Protein 1L8R (pdb70)

GO terms:
  GO:2000279 negative regulation of DNA biosynthetic process (P, IDA)
  GO:0045892 negative regulation of DNA-templated transcription (P, IMP)
  GO:0005515 protein binding (F, IPI)
  GO:0000977 RNA polymerase II transcription regulatory region sequence-specific DNA binding (F, IDA)
  GO:0000978 RNA polymerase II cis-regulatory region sequence-specific DNA binding (F, IDA)
  GO:0001227 DNA-binding transcription repressor activity, RNA polymerase II-specific (F, IDA)
  GO:0030336 negative regulation of cell migration (P, IDA)
  GO:0000122 negative regulation of transcription by RNA polymerase II (P, IDA)
  GO:0000122 negative regulation of transcription by RNA polymerase II (P, IMP)
  GO:0005654 nucleoplasm (C, IDA)
  GO:0016607 nuclear speck (C, IDA)

Structure (mmCIF, N/CA/C/O backbone):
data_1L8R
#
_entry.id   1L8R
#
_cell.length_a   28.797
_cell.length_b   47.731
_cell.length_c   50.436
_cell.angle_alpha   60.75
_cell.angle_beta   86.86
_cell.angle_gamma   84.55
#
_symmetry.space_group_name_H-M   'P 1'
#
loop_
_entity.id
_entity.type
_entity.pdbx_description
1 polymer Dachshund
2 water water
#
loop_
_atom_site.group_PDB
_atom_site.id
_atom_site.type_symbol
_atom_site.label_atom_id
_atom_site.label_alt_id
_atom_site.label_comp_id
_atom_site.label_asym_id
_atom_site.label_entity_id
_atom_site.label_seq_id
_atom_site.pdbx_PDB_ins_code
_atom_site.Cartn_x
_atom_site.Cartn_y
_atom_site.Cartn_z
_atom_site.occupancy
_atom_site.B_iso_or_equiv
_atom_site.auth_seq_id
_atom_site.auth_comp_id
_atom_site.auth_asym_id
_atom_site.auth_atom_id
_atom_site.pdbx_PDB_model_num
ATOM 1 N N . GLY A 1 1 ? -12.120 -3.574 17.943 1.00 31.24 182 GLY A N 1
ATOM 2 C CA . GLY A 1 1 ? -11.760 -2.818 19.174 1.00 30.33 182 GLY A CA 1
ATOM 3 C C . GLY A 1 1 ? -12.321 -1.410 19.145 1.00 29.51 182 GLY A C 1
ATOM 4 O O . GLY A 1 1 ? -13.159 -1.090 18.301 1.00 30.77 182 GLY A O 1
ATOM 5 N N . SER A 1 2 ? -11.862 -0.565 20.062 1.00 27.54 183 SER A N 1
ATOM 6 C CA . SER A 1 2 ? -12.336 0.811 20.130 1.00 25.23 183 SER A CA 1
ATOM 7 C C . SER A 1 2 ? -11.932 1.608 18.893 1.00 22.58 183 SER A C 1
ATOM 8 O O . SER A 1 2 ? -10.890 1.357 18.280 1.00 21.96 183 SER A O 1
ATOM 11 N N . GLN A 1 3 ? -12.771 2.573 18.538 1.00 20.24 184 GLN A N 1
ATOM 12 C CA . GLN A 1 3 ? -12.555 3.399 17.359 1.00 18.06 184 GLN A CA 1
ATOM 13 C C . GLN A 1 3 ? -11.268 4.227 17.382 1.00 16.90 184 GLN A C 1
ATOM 14 O O . GLN A 1 3 ? -10.746 4.573 16.325 1.00 15.72 184 GLN A O 1
ATOM 20 N N . ASN A 1 4 ? -10.749 4.530 18.570 1.00 15.72 185 ASN A N 1
ATOM 21 C CA . ASN A 1 4 ? -9.522 5.322 18.668 1.00 14.60 185 ASN A CA 1
ATOM 22 C C . ASN A 1 4 ? -8.298 4.543 18.199 1.00 13.41 185 ASN A C 1
ATOM 23 O O . ASN A 1 4 ? -7.227 5.121 18.009 1.00 13.30 185 ASN A O 1
ATOM 28 N N . ASN A 1 5 ? -8.445 3.234 18.018 1.00 14.16 186 ASN A N 1
ATOM 29 C CA . ASN A 1 5 ? -7.323 2.430 17.556 1.00 14.55 186 ASN A CA 1
ATOM 30 C C . ASN A 1 5 ? -7.391 2.098 16.074 1.00 13.83 186 ASN A C 1
ATOM 31 O O . ASN A 1 5 ? -6.577 1.327 15.564 1.00 14.94 186 ASN A O 1
ATOM 36 N N . GLU A 1 6 ? -8.370 2.677 15.388 1.00 13.97 187 GLU A N 1
ATOM 37 C CA . GLU A 1 6 ? -8.527 2.461 13.957 1.00 14.22 187 GLU A CA 1
ATOM 38 C C . GLU A 1 6 ? -7.746 3.541 13.219 1.00 13.53 187 GLU A C 1
ATOM 39 O O . GLU A 1 6 ? -8.005 4.729 13.379 1.00 13.65 187 GLU A O 1
ATO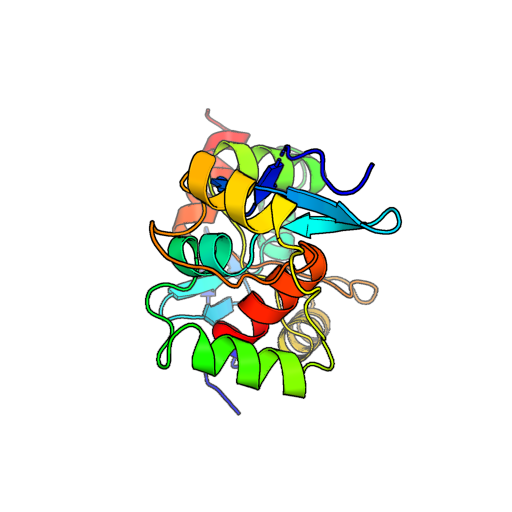M 45 N N . CYS A 1 7 ? -6.779 3.117 12.419 1.00 12.41 188 CYS A N 1
ATOM 46 C CA . CYS A 1 7 ? -5.948 4.052 11.675 1.00 13.75 188 CYS A CA 1
ATOM 47 C C . CYS A 1 7 ? -6.527 4.350 10.299 1.00 14.19 188 CYS A C 1
ATOM 48 O O . CYS A 1 7 ? -7.324 3.579 9.757 1.00 13.39 188 CYS A O 1
ATOM 51 N N . LYS A 1 8 ? -6.131 5.490 9.749 1.00 14.87 189 LYS A N 1
ATOM 52 C CA . LYS A 1 8 ? -6.545 5.874 8.408 1.00 17.25 189 LYS A CA 1
ATOM 53 C C . LYS A 1 8 ? -5.569 6.919 7.899 1.00 17.41 189 LYS A C 1
ATOM 54 O O . LYS A 1 8 ? -4.987 7.684 8.679 1.00 15.39 189 LYS A O 1
ATOM 68 N N . VAL A 1 10 ? -4.674 10.298 5.957 1.00 17.50 191 VAL A N 1
ATOM 69 C CA . VAL A 1 10 ? -5.329 11.573 5.704 1.00 19.64 191 VAL A CA 1
ATOM 70 C C . VAL A 1 10 ? -4.337 12.513 5.041 1.00 19.61 191 VAL A C 1
ATOM 71 O O . VAL A 1 10 ? -3.131 12.282 5.084 1.00 18.11 191 VAL A O 1
ATOM 75 N N . ASP A 1 11 ? -4.840 13.578 4.431 1.00 21.13 192 ASP A N 1
ATOM 76 C CA . ASP A 1 11 ? -3.958 14.511 3.753 1.00 23.19 192 ASP A CA 1
ATOM 77 C C . ASP A 1 11 ? -3.403 15.566 4.693 1.00 22.19 192 ASP A C 1
ATOM 78 O O . ASP A 1 11 ? -4.115 16.103 5.542 1.00 24.65 192 ASP A O 1
ATOM 83 N N . LEU A 1 12 ? -2.115 15.840 4.544 1.00 20.97 193 LEU A N 1
ATOM 84 C CA . LEU A 1 12 ? -1.445 16.857 5.332 1.00 21.55 193 LEU A CA 1
ATOM 85 C C . LEU A 1 12 ? -0.500 17.576 4.394 1.00 22.15 193 LEU A C 1
ATOM 86 O O . LEU A 1 12 ? 0.509 17.014 3.963 1.00 23.29 193 LEU A O 1
ATOM 91 N N . ARG A 1 13 ? -0.841 18.816 4.060 1.00 22.49 194 ARG A N 1
ATOM 92 C CA . ARG A 1 13 ? -0.011 19.615 3.172 1.00 23.99 194 ARG A CA 1
ATOM 93 C C . ARG A 1 13 ? 0.333 18.852 1.888 1.00 23.67 194 ARG A C 1
ATOM 94 O O . ARG A 1 13 ? 1.474 18.863 1.435 1.00 24.20 194 ARG A O 1
ATOM 102 N N . GLY A 1 14 ? -0.657 18.171 1.320 1.00 25.17 195 GLY A N 1
ATOM 103 C CA . GLY A 1 14 ? -0.438 17.440 0.082 1.00 24.86 195 GLY A CA 1
ATOM 104 C C . GLY A 1 14 ? 0.141 16.045 0.210 1.00 25.26 195 GLY A C 1
ATOM 105 O O . GLY A 1 14 ? 0.315 15.345 -0.787 1.00 26.64 195 GLY A O 1
ATOM 106 N N . ALA A 1 15 ? 0.445 15.628 1.433 1.00 24.77 196 ALA A N 1
ATOM 107 C CA . ALA A 1 15 ? 1.000 14.303 1.647 1.00 24.44 196 ALA A CA 1
ATOM 108 C C . ALA A 1 15 ? 0.021 13.445 2.433 1.00 24.32 196 ALA A C 1
ATOM 109 O O . ALA A 1 15 ? -0.947 13.950 3.006 1.00 25.54 196 ALA A O 1
ATOM 111 N N . LYS A 1 16 ? 0.272 12.142 2.435 1.00 23.02 197 LYS A N 1
ATOM 112 C CA . LYS A 1 16 ? -0.564 11.200 3.163 1.00 22.22 197 LYS A CA 1
ATOM 113 C C . LYS A 1 16 ? 0.140 10.857 4.471 1.00 19.73 197 LYS A C 1
ATOM 114 O O . LYS A 1 16 ? 1.331 10.544 4.478 1.00 20.20 197 LYS A O 1
ATOM 120 N N . VAL A 1 17 ? -0.595 10.933 5.575 1.00 16.69 198 VAL A N 1
ATOM 121 C CA . VAL A 1 17 ? -0.041 10.610 6.884 1.00 15.63 198 VAL A CA 1
ATOM 122 C C . VAL A 1 17 ? -1.037 9.771 7.676 1.00 15.39 198 VAL A C 1
ATOM 123 O O . VAL A 1 17 ? -2.249 9.824 7.439 1.00 13.76 198 VAL A O 1
ATOM 127 N N . ALA A 1 18 ? -0.513 8.993 8.615 1.00 12.95 199 ALA A N 1
ATOM 128 C CA . ALA A 1 18 ? -1.339 8.138 9.452 1.00 14.17 199 ALA A CA 1
ATOM 129 C C . ALA A 1 18 ? -2.041 8.965 10.519 1.00 14.10 199 ALA A C 1
ATOM 130 O O . ALA A 1 18 ? -1.495 9.942 11.038 1.00 13.66 199 ALA A O 1
ATOM 132 N N . SER A 1 19 ? -3.254 8.557 10.851 1.00 11.00 200 SER A N 1
ATOM 133 C CA . SER A 1 19 ? -4.056 9.280 11.820 1.00 12.41 200 SER A CA 1
ATOM 134 C C . SER A 1 19 ? -4.908 8.344 12.664 1.00 10.96 200 SER A C 1
ATOM 135 O O . SER A 1 19 ? -5.224 7.232 12.242 1.00 9.74 200 SER A O 1
ATOM 138 N N . PHE A 1 20 ? -5.261 8.814 13.857 1.00 12.13 201 PHE A N 1
ATOM 139 C CA . PHE A 1 20 ? -6.158 8.101 14.769 1.00 11.43 201 PHE A CA 1
ATOM 140 C C . PHE A 1 20 ? -7.056 9.188 15.333 1.00 11.53 201 PHE A C 1
ATOM 141 O O . PHE A 1 20 ? -6.606 10.311 15.565 1.00 12.44 201 PHE A O 1
ATOM 149 N N . THR A 1 21 ? -8.330 8.874 15.540 1.00 10.59 202 THR A N 1
ATOM 150 C CA . THR A 1 21 ? -9.226 9.859 16.120 1.00 11.87 202 THR A CA 1
ATOM 151 C C . THR A 1 21 ? -9.386 9.516 17.597 1.00 12.35 202 THR A C 1
ATOM 152 O O . THR A 1 21 ? -9.954 8.483 17.952 1.00 15.54 202 THR A O 1
ATOM 156 N N . VAL A 1 22 ? -8.865 10.402 18.440 1.00 13.81 203 VAL A N 1
ATOM 157 C CA . VAL A 1 22 ? -8.857 10.241 19.895 1.00 14.00 203 VAL A CA 1
ATOM 158 C C . VAL A 1 22 ? -9.643 11.349 20.594 1.00 15.40 203 VAL A C 1
ATOM 159 O O . VAL A 1 22 ? -9.448 12.526 20.307 1.00 13.68 203 VAL A O 1
ATOM 163 N N . GLU A 1 23 ? -10.524 10.972 21.517 1.00 16.72 204 GLU A N 1
ATOM 164 C CA . GLU A 1 23 ? -11.328 11.956 22.235 1.00 18.39 204 GLU A CA 1
ATOM 165 C C . GLU A 1 23 ? -12.033 12.911 21.281 1.00 18.92 204 GLU A C 1
ATOM 166 O O . GLU A 1 23 ? -12.070 14.119 21.526 1.00 18.37 204 GLU A O 1
ATOM 172 N N . GLY A 1 24 ? -12.572 12.370 20.193 1.00 19.02 205 GLY A N 1
ATOM 173 C CA . GLY A 1 24 ? -13.291 13.183 19.225 1.00 19.88 205 GLY A CA 1
ATOM 174 C C . GLY A 1 24 ? -12.476 14.106 18.340 1.00 21.27 205 GLY A C 1
ATOM 175 O O . GLY A 1 24 ? -13.035 14.964 17.657 1.00 22.84 205 GLY A O 1
ATOM 176 N N . CYS A 1 25 ? -11.159 13.939 18.327 1.00 17.73 206 CYS A N 1
ATOM 177 C CA . CYS A 1 25 ? -10.326 14.800 17.499 1.00 17.25 206 CYS A CA 1
ATOM 178 C C . CYS A 1 25 ? -9.417 13.972 16.602 1.00 15.07 206 CYS A C 1
ATOM 179 O O . CYS A 1 25 ? -8.808 13.006 17.046 1.00 14.93 206 CYS A O 1
ATOM 182 N N . GLU A 1 26 ? -9.336 14.353 15.333 1.00 13.72 207 GLU A N 1
ATOM 183 C CA . GLU A 1 26 ? -8.495 13.646 14.387 1.00 13.84 207 GLU A CA 1
ATOM 184 C C . GLU A 1 26 ? -7.049 14.065 14.630 1.00 12.73 207 GLU A C 1
ATOM 185 O O . GLU A 1 26 ? -6.705 15.242 14.517 1.00 14.48 207 GLU A O 1
ATOM 191 N N . LEU A 1 27 ? -6.206 13.098 14.958 1.00 13.05 208 LEU A N 1
ATOM 192 C CA . LEU A 1 27 ? -4.807 13.388 15.225 1.00 11.87 208 LEU A CA 1
ATOM 193 C C . LEU A 1 27 ? -3.922 12.665 14.231 1.00 14.33 208 LEU A C 1
ATOM 194 O O . LEU A 1 27 ? -4.269 11.588 13.751 1.00 15.44 208 LEU A O 1
ATOM 199 N N . ILE A 1 28 ? -2.781 13.261 13.907 1.00 12.90 209 ILE A N 1
ATOM 200 C CA . ILE A 1 28 ? -1.874 12.610 12.986 1.00 13.41 209 ILE A CA 1
ATOM 201 C C . ILE A 1 28 ? -0.554 12.274 13.668 1.00 13.49 209 ILE A C 1
ATOM 202 O O . ILE A 1 28 ? -0.221 12.807 14.742 1.00 10.90 209 ILE A O 1
ATOM 207 N N . CYS A 1 29 ? 0.179 11.363 13.045 1.00 11.98 210 CYS A N 1
ATOM 208 C CA . CYS A 1 29 ? 1.461 10.902 13.558 1.00 12.89 210 CYS A CA 1
ATOM 209 C C . CYS A 1 29 ? 2.503 12.021 13.497 1.00 13.32 210 CYS A C 1
ATOM 210 O O . CYS A 1 29 ? 2.929 12.426 12.416 1.00 12.29 210 CYS A O 1
ATOM 213 N N . LEU A 1 30 ? 2.901 12.522 14.660 1.00 13.19 211 LEU A N 1
ATOM 214 C CA . LEU A 1 30 ? 3.866 13.618 14.734 1.00 13.30 211 LEU A CA 1
ATOM 215 C C . LEU A 1 30 ? 5.231 13.342 14.097 1.00 14.37 211 LEU A C 1
ATOM 216 O O . LEU A 1 30 ? 5.707 14.141 13.282 1.00 13.79 211 LEU A O 1
ATOM 221 N N . PRO A 1 31 ? 5.884 12.222 14.453 1.00 15.27 212 PRO A N 1
ATOM 222 C CA . PRO A 1 31 ? 7.194 11.934 13.854 1.00 14.36 212 PRO A CA 1
ATOM 223 C C . PRO A 1 31 ? 7.134 11.849 12.335 1.00 16.15 212 PRO A C 1
ATOM 224 O O . PRO A 1 31 ? 8.065 12.275 11.643 1.00 15.60 212 PRO A O 1
ATOM 228 N N . GLN A 1 32 ? 6.041 11.296 11.816 1.00 14.43 213 GLN A N 1
ATOM 229 C CA . GLN A 1 32 ? 5.876 11.165 10.373 1.00 14.15 213 GLN A CA 1
ATOM 230 C C . GLN A 1 32 ? 5.749 12.539 9.729 1.00 14.69 213 GLN A C 1
ATOM 231 O O . GLN A 1 32 ? 6.406 12.814 8.722 1.00 15.12 213 GLN A O 1
ATOM 237 N N . ALA A 1 33 ? 4.912 13.399 10.307 1.00 14.02 214 ALA A N 1
ATOM 238 C CA . ALA A 1 33 ? 4.724 14.751 9.779 1.00 14.60 214 ALA A CA 1
ATOM 239 C C . ALA A 1 33 ? 6.045 15.508 9.861 1.00 15.45 214 ALA A C 1
ATOM 240 O O . ALA A 1 33 ? 6.383 16.289 8.971 1.00 17.93 214 ALA A O 1
ATOM 242 N N . PHE A 1 34 ? 6.783 15.277 10.941 1.00 16.38 215 PHE A N 1
ATOM 243 C CA . PHE A 1 34 ? 8.080 15.910 11.137 1.00 18.56 215 PHE A CA 1
ATOM 244 C C . PHE A 1 34 ? 9.027 15.526 9.996 1.00 19.72 215 PHE A C 1
ATOM 245 O O . PHE A 1 34 ? 9.616 16.398 9.355 1.00 19.49 215 PHE A O 1
ATOM 253 N N . ASP A 1 35 ? 9.157 14.227 9.731 1.00 20.18 216 ASP A N 1
ATOM 254 C CA . ASP A 1 35 ? 10.053 13.754 8.674 1.00 21.42 216 ASP A CA 1
ATOM 255 C C . ASP A 1 35 ? 9.684 14.303 7.306 1.00 21.27 216 ASP A C 1
ATOM 256 O O . ASP A 1 35 ? 10.554 14.518 6.461 1.00 23.74 216 ASP A O 1
ATOM 261 N N . LEU A 1 36 ? 8.393 14.520 7.087 1.00 21.14 217 LEU A N 1
ATOM 262 C CA . LEU A 1 36 ? 7.916 15.018 5.803 1.00 21.71 217 LEU A CA 1
ATOM 263 C C . LEU A 1 36 ? 8.059 16.515 5.587 1.00 23.12 217 LEU A C 1
ATOM 264 O O . LEU A 1 36 ? 8.333 16.957 4.466 1.00 23.11 217 LEU A O 1
ATOM 269 N N . PHE A 1 37 ? 7.893 17.301 6.647 1.00 23.01 218 PHE A N 1
ATOM 270 C CA . PHE A 1 37 ? 7.935 18.750 6.492 1.00 22.75 218 PHE A CA 1
ATOM 271 C C . PHE A 1 37 ? 8.925 19.581 7.303 1.00 23.80 218 PHE A C 1
ATOM 272 O O . PHE A 1 37 ? 9.147 20.749 6.981 1.00 24.54 218 PHE A O 1
ATOM 280 N N . LEU A 1 38 ? 9.517 19.010 8.345 1.00 23.84 219 LEU A N 1
ATOM 281 C CA . LEU A 1 38 ? 10.449 19.769 9.173 1.00 25.92 219 LEU A CA 1
ATOM 282 C C . LEU A 1 38 ? 11.805 19.095 9.338 1.00 27.97 219 LEU A C 1
ATOM 283 O O . LEU A 1 38 ? 12.613 19.516 10.160 1.00 28.57 219 LEU A O 1
ATOM 288 N N . LYS A 1 39 ? 12.048 18.056 8.547 1.00 32.41 220 LYS A N 1
ATOM 289 C CA . LYS A 1 39 ? 13.301 17.307 8.601 1.00 35.52 220 LYS A CA 1
ATOM 290 C C . LYS A 1 39 ? 14.538 18.202 8.689 1.00 37.44 220 LYS A C 1
ATOM 291 O O . LYS A 1 39 ? 15.437 17.955 9.494 1.00 38.40 220 LYS A O 1
ATOM 293 N N . HIS A 1 40 ? 14.581 19.239 7.861 1.00 39.09 221 HIS A N 1
ATOM 294 C CA . HIS A 1 40 ? 15.720 20.150 7.851 1.00 41.27 221 HIS A CA 1
ATOM 295 C C . HIS A 1 40 ? 15.373 21.514 8.435 1.00 42.63 221 HIS A C 1
ATOM 296 O O . HIS A 1 40 ? 16.194 22.136 9.110 1.00 43.36 221 HIS A O 1
ATOM 298 N N . LEU A 1 41 ? 14.152 21.971 8.175 1.00 44.26 222 LEU A N 1
ATOM 299 C CA . LEU A 1 41 ? 13.694 23.268 8.661 1.00 45.45 222 LEU A CA 1
ATOM 300 C C . LEU A 1 41 ? 13.976 23.497 10.142 1.00 46.00 222 LEU A C 1
ATOM 301 O O . LEU A 1 41 ? 14.032 24.640 10.598 1.00 47.17 222 LEU A O 1
ATOM 306 N N . VAL A 1 42 ? 14.154 22.414 10.893 1.00 46.14 223 VAL A N 1
ATOM 307 C CA . VAL A 1 42 ? 14.430 22.523 12.321 1.00 46.04 223 VAL A CA 1
ATOM 308 C C . VAL A 1 42 ? 15.449 21.486 12.774 1.00 45.64 223 VAL A C 1
ATOM 309 O O . VAL A 1 42 ? 16.258 21.747 13.665 1.00 45.91 223 VAL A O 1
ATOM 313 N N . GLY A 1 43 ? 15.401 20.311 12.155 1.00 44.98 224 GLY A N 1
ATOM 314 C CA . GLY A 1 43 ? 16.324 19.247 12.508 1.00 44.07 224 GLY A CA 1
ATOM 315 C C . GLY A 1 43 ? 16.302 18.900 13.986 1.00 43.63 224 GLY A C 1
ATOM 316 O O . GLY A 1 43 ? 16.963 19.554 14.797 1.00 44.49 224 GLY A O 1
ATOM 317 N N . GLY A 1 44 ? 15.541 17.870 14.342 1.00 41.83 225 GLY A N 1
ATOM 318 C CA . GLY A 1 44 ? 15.467 17.460 15.731 1.00 39.19 225 GLY A CA 1
ATOM 319 C C . GLY A 1 44 ? 14.062 17.450 16.301 1.00 37.20 225 GLY A C 1
ATOM 320 O O . GLY A 1 44 ? 13.419 18.495 16.409 1.00 35.76 225 GLY A O 1
ATOM 321 N N . LEU A 1 45 ? 13.587 16.263 16.668 1.00 35.42 226 LEU A N 1
ATOM 322 C CA . LEU A 1 45 ? 12.257 16.115 17.244 1.00 33.39 226 LEU A CA 1
ATOM 323 C C . LEU A 1 45 ? 12.314 16.635 18.672 1.00 32.70 226 LEU A C 1
ATOM 324 O O . LEU A 1 45 ? 11.292 16.973 19.267 1.00 31.65 226 LEU A O 1
ATOM 329 N N . HIS A 1 46 ? 13.525 16.693 19.219 1.00 31.43 227 HIS A N 1
ATOM 330 C CA . HIS A 1 46 ? 13.733 17.182 20.576 1.00 30.91 227 HIS A CA 1
ATOM 331 C C . HIS A 1 46 ? 13.342 18.658 20.620 1.00 30.29 227 HIS A C 1
ATOM 332 O O . HIS A 1 46 ? 12.730 19.124 21.584 1.00 30.60 227 HIS A O 1
ATOM 339 N N . THR A 1 47 ? 13.688 19.382 19.560 1.00 28.49 228 THR A N 1
ATOM 340 C CA . THR A 1 47 ? 13.370 20.800 19.461 1.00 28.52 228 THR A CA 1
ATOM 341 C C . THR A 1 47 ? 11.864 20.954 19.297 1.00 27.86 228 THR A C 1
ATOM 342 O O . THR A 1 47 ? 11.266 21.886 19.834 1.00 27.26 228 THR A O 1
ATOM 346 N N . VAL A 1 48 ? 11.255 20.034 18.549 1.00 26.21 229 VAL A N 1
ATOM 347 C CA . VAL A 1 48 ? 9.810 20.062 18.342 1.00 24.58 229 VAL A CA 1
ATOM 348 C C . VAL A 1 48 ? 9.119 20.013 19.700 1.00 23.50 229 VAL A C 1
ATOM 349 O O . VAL A 1 48 ? 8.250 20.833 19.990 1.00 21.50 229 VAL A O 1
ATOM 353 N N . TYR A 1 49 ? 9.511 19.053 20.533 1.00 22.41 230 TYR A N 1
ATOM 354 C CA . TYR A 1 49 ? 8.918 18.922 21.861 1.00 22.53 230 TYR A CA 1
ATOM 355 C C . TYR A 1 49 ? 9.105 20.208 22.666 1.00 22.59 230 TYR A C 1
ATOM 356 O O . TYR A 1 49 ? 8.208 20.631 23.395 1.00 20.55 230 TYR A O 1
ATOM 365 N N . THR A 1 50 ? 10.273 20.831 22.535 1.00 22.77 231 THR A N 1
ATOM 366 C CA . THR A 1 50 ? 10.545 22.076 23.246 1.00 23.80 231 THR A CA 1
ATOM 367 C C . THR A 1 50 ? 9.576 23.168 22.784 1.00 22.31 231 THR A C 1
ATOM 368 O O . THR A 1 50 ? 8.973 23.871 23.599 1.00 22.60 231 THR A O 1
ATOM 372 N N . LYS A 1 51 ? 9.425 23.305 21.473 1.00 21.33 232 LYS A N 1
ATOM 373 C CA . LYS A 1 51 ? 8.528 24.314 20.925 1.00 21.81 232 LYS A CA 1
ATOM 374 C C . LYS A 1 51 ? 7.076 24.021 21.289 1.00 21.42 232 LYS A C 1
ATOM 375 O O . LYS A 1 51 ? 6.323 24.924 21.654 1.00 20.09 232 LYS A O 1
ATOM 381 N N . LEU A 1 52 ? 6.687 22.754 21.188 1.00 21.19 233 LEU A N 1
ATOM 382 C CA . LEU A 1 52 ? 5.325 22.345 21.516 1.00 21.55 233 LEU A CA 1
ATOM 383 C C . LEU A 1 52 ? 4.987 22.748 22.954 1.00 22.25 233 LEU A C 1
ATOM 384 O O . LEU A 1 52 ? 3.888 23.222 23.231 1.00 19.90 233 LEU A O 1
ATOM 389 N N . LYS A 1 53 ? 5.933 22.566 23.870 1.00 24.85 234 LYS A N 1
ATOM 390 C CA . LYS A 1 53 ? 5.697 22.943 25.259 1.00 27.98 234 LYS A CA 1
ATOM 391 C C . LYS A 1 53 ? 5.377 24.432 25.335 1.00 28.54 234 LYS A C 1
ATOM 392 O O . LYS A 1 53 ? 4.349 24.833 25.882 1.00 29.79 234 LYS A O 1
ATOM 398 N N . ARG A 1 54 ? 6.260 25.247 24.766 1.00 29.07 235 ARG A N 1
ATOM 399 C CA . ARG A 1 54 ? 6.087 26.694 24.765 1.00 29.39 235 ARG A CA 1
ATOM 400 C C . ARG A 1 54 ? 4.758 27.125 24.140 1.00 28.58 235 ARG A C 1
ATOM 401 O O . ARG A 1 54 ? 4.124 28.075 24.608 1.00 27.68 235 ARG A O 1
ATOM 409 N N . LEU A 1 55 ? 4.340 26.431 23.083 1.00 27.26 236 LEU A N 1
ATOM 410 C CA . LEU A 1 55 ? 3.084 26.746 22.401 1.00 26.34 236 LEU A CA 1
ATOM 411 C C . LEU A 1 55 ? 1.870 26.230 23.166 1.00 27.16 236 LEU A C 1
ATOM 412 O O . LEU A 1 55 ? 0.732 26.377 22.714 1.00 26.67 236 LEU A O 1
ATOM 417 N N . GLU A 1 56 ? 2.116 25.623 24.322 1.00 27.16 237 GLU A N 1
ATOM 418 C CA . GLU A 1 56 ? 1.046 25.078 25.155 1.00 27.94 237 GLU A CA 1
ATOM 419 C C . GLU A 1 56 ? 0.283 23.951 24.465 1.00 26.02 237 GLU A C 1
ATOM 420 O O . GLU A 1 56 ? -0.933 23.824 24.618 1.00 26.64 237 GLU A O 1
ATOM 426 N N . ILE A 1 57 ? 1.004 23.143 23.697 1.00 23.04 238 ILE A N 1
ATOM 427 C CA . ILE A 1 57 ? 0.414 22.009 23.000 1.00 21.13 238 ILE A CA 1
ATOM 428 C C . ILE A 1 57 ? 0.963 20.721 23.619 1.00 19.50 238 ILE A C 1
ATOM 429 O O . ILE A 1 57 ? 2.176 20.482 23.6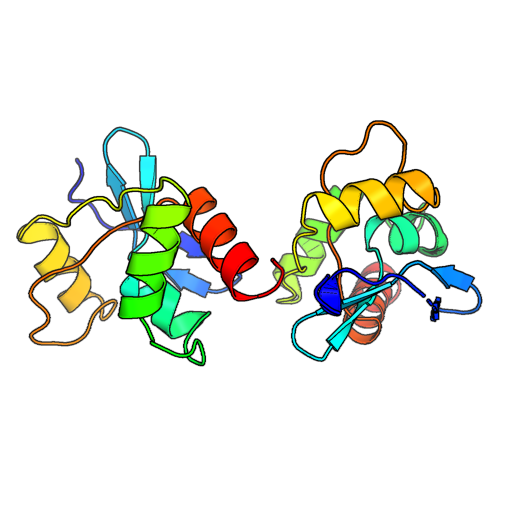02 1.00 17.48 238 ILE A O 1
ATOM 434 N N . THR A 1 58 ? 0.075 19.903 24.177 1.00 19.58 239 THR A N 1
ATOM 435 C CA . THR A 1 58 ? 0.472 18.640 24.791 1.00 17.75 239 THR A CA 1
ATOM 436 C C . THR A 1 58 ? 0.025 17.497 23.887 1.00 16.69 239 THR A C 1
ATOM 437 O O . THR A 1 58 ? -1.168 17.213 23.776 1.00 16.26 239 THR A O 1
ATOM 441 N N . PRO A 1 59 ? 0.978 16.838 23.214 1.00 16.40 240 PRO A N 1
ATOM 442 C CA . PRO A 1 59 ? 0.704 15.722 22.305 1.00 15.81 240 PRO A CA 1
ATOM 443 C C . PRO A 1 59 ? 0.082 14.518 22.987 1.00 15.44 240 PRO A C 1
ATOM 444 O O . PRO A 1 59 ? 0.376 14.234 24.151 1.00 14.32 240 PRO A O 1
ATOM 448 N N . VAL A 1 60 ? -0.778 13.818 22.255 1.00 14.30 241 VAL A N 1
ATOM 449 C CA . VAL A 1 60 ? -1.414 12.610 22.761 1.00 13.48 241 VAL A CA 1
ATOM 450 C C . VAL A 1 60 ? -0.400 11.473 22.678 1.00 13.73 241 VAL A C 1
ATOM 451 O O . VAL A 1 60 ? 0.348 11.356 21.708 1.00 13.85 241 VAL A O 1
ATOM 455 N N . VAL A 1 61 ? -0.361 10.635 23.708 1.00 11.67 242 VAL A N 1
ATOM 456 C CA . VAL A 1 61 ? 0.570 9.516 23.707 1.00 10.56 242 VAL A CA 1
ATOM 457 C C . VAL A 1 61 ? -0.056 8.270 23.088 1.00 10.50 242 VAL A C 1
ATOM 458 O O . VAL A 1 61 ? -1.135 7.832 23.500 1.00 11.46 242 VAL A O 1
ATOM 462 N N . CYS A 1 62 ? 0.618 7.713 22.087 1.00 8.74 243 CYS A N 1
ATOM 463 C CA . CYS A 1 62 ? 0.149 6.509 21.408 1.00 10.80 243 CYS A CA 1
ATOM 464 C C . CYS A 1 62 ? 0.175 5.310 22.332 1.00 11.66 243 CYS A C 1
ATOM 465 O O . CYS A 1 62 ? 1.127 5.125 23.092 1.00 12.63 243 CYS A O 1
ATOM 468 N N . ASN A 1 63 ? -0.858 4.481 22.255 1.00 12.16 244 ASN A N 1
ATOM 469 C CA . ASN A 1 63 ? -0.875 3.279 23.075 1.00 13.01 244 ASN A CA 1
ATOM 470 C C . ASN A 1 63 ? -0.105 2.181 22.329 1.00 13.43 244 ASN A C 1
ATOM 471 O O . ASN A 1 63 ? 0.299 2.357 21.172 1.00 11.35 244 ASN A O 1
ATOM 476 N N . VAL A 1 64 ? 0.117 1.051 22.983 1.00 13.28 245 VAL A N 1
ATOM 477 C CA . VAL A 1 64 ? 0.868 -0.027 22.361 1.00 15.62 245 VAL A CA 1
ATOM 478 C C . VAL A 1 64 ? 0.350 -0.463 20.988 1.00 14.86 245 VAL A C 1
ATOM 479 O O . VAL A 1 64 ? 1.140 -0.716 20.073 1.00 14.47 245 VAL A O 1
ATOM 483 N N . GLU A 1 65 ? -0.968 -0.557 20.844 1.00 12.58 246 GLU A N 1
ATOM 484 C CA . GLU A 1 65 ? -1.558 -0.979 19.583 1.00 12.39 246 GLU A CA 1
ATOM 485 C C . GLU A 1 65 ? -1.294 0.019 18.461 1.00 10.75 246 GLU A C 1
ATOM 486 O O . GLU A 1 65 ? -0.962 -0.381 17.344 1.00 12.64 246 GLU A O 1
ATOM 492 N N . GLN A 1 66 ? -1.431 1.306 18.769 1.00 9.35 247 GLN A N 1
ATOM 493 C CA . GLN A 1 66 ? -1.217 2.367 17.781 1.00 9.12 247 GLN A CA 1
ATOM 494 C C . GLN A 1 66 ? 0.244 2.407 17.347 1.00 9.95 247 GLN A C 1
ATOM 495 O O . GLN A 1 66 ? 0.548 2.596 16.167 1.00 10.38 247 GLN A O 1
ATOM 501 N N . VAL A 1 67 ? 1.154 2.239 18.299 1.00 10.98 248 VAL A N 1
ATOM 502 C CA . VAL A 1 67 ? 2.577 2.249 17.957 1.00 11.13 248 VAL A CA 1
ATOM 503 C C . VAL A 1 67 ? 2.892 1.123 16.969 1.00 12.33 248 VAL A C 1
ATOM 504 O O . VAL A 1 67 ? 3.580 1.337 15.960 1.00 13.23 248 VAL A O 1
ATOM 508 N N . ARG A 1 68 ? 2.373 -0.071 17.237 1.00 11.99 249 ARG A N 1
ATOM 509 C CA . ARG A 1 68 ? 2.614 -1.212 16.364 1.00 11.97 249 ARG A CA 1
ATOM 510 C C . ARG A 1 68 ? 2.047 -0.991 14.959 1.00 12.30 249 ARG A C 1
ATOM 511 O O . ARG A 1 68 ? 2.676 -1.354 13.965 1.00 12.90 249 ARG A O 1
ATOM 519 N N . ILE A 1 69 ? 0.862 -0.395 14.874 1.00 10.57 250 ILE A N 1
ATOM 520 C CA . ILE A 1 69 ? 0.264 -0.133 13.566 1.00 11.34 250 ILE A CA 1
ATOM 521 C C . ILE A 1 69 ? 1.119 0.879 12.798 1.00 11.02 250 ILE A C 1
ATOM 522 O O . ILE A 1 69 ? 1.403 0.692 11.613 1.00 11.88 250 ILE A O 1
ATOM 527 N N . LEU A 1 70 ? 1.549 1.938 13.472 1.00 10.81 251 LEU A N 1
ATOM 528 C CA . LEU A 1 70 ? 2.358 2.961 12.816 1.00 9.95 251 LEU A CA 1
ATOM 529 C C . LEU A 1 70 ? 3.677 2.376 12.331 1.00 12.33 251 LEU A C 1
ATOM 530 O O . LEU A 1 70 ? 4.168 2.745 11.267 1.00 11.00 251 LEU A O 1
ATOM 535 N N . ARG A 1 71 ? 4.254 1.459 13.102 1.00 12.78 252 ARG A N 1
ATOM 536 C CA . ARG A 1 71 ? 5.501 0.834 12.663 1.00 15.99 252 ARG A CA 1
ATOM 537 C C . ARG A 1 71 ? 5.239 -0.032 11.426 1.00 16.16 252 ARG A C 1
ATOM 538 O O . ARG A 1 71 ? 6.034 -0.047 10.479 1.00 16.23 252 ARG A O 1
ATOM 546 N N . GLY A 1 72 ? 4.113 -0.740 11.437 1.00 16.00 253 GLY A N 1
ATOM 547 C CA . GLY A 1 72 ? 3.756 -1.603 10.323 1.00 17.11 253 GLY A CA 1
ATOM 548 C C . GLY A 1 72 ? 3.477 -0.838 9.044 1.00 17.03 253 GLY A C 1
ATOM 549 O O . GLY A 1 72 ? 3.735 -1.340 7.950 1.00 17.35 253 GLY A O 1
ATOM 550 N N . LEU A 1 73 ? 2.954 0.377 9.189 1.00 16.38 254 LEU A N 1
ATOM 551 C CA . LEU A 1 73 ? 2.620 1.245 8.060 1.00 16.71 254 LEU A CA 1
ATOM 552 C C . LEU A 1 73 ? 3.827 2.005 7.554 1.00 17.65 254 LEU A C 1
ATOM 553 O O . LEU A 1 73 ? 3.763 2.646 6.505 1.00 18.62 254 LEU A O 1
ATOM 558 N N . GLY A 1 74 ? 4.916 1.953 8.312 1.00 16.13 255 GLY A N 1
AT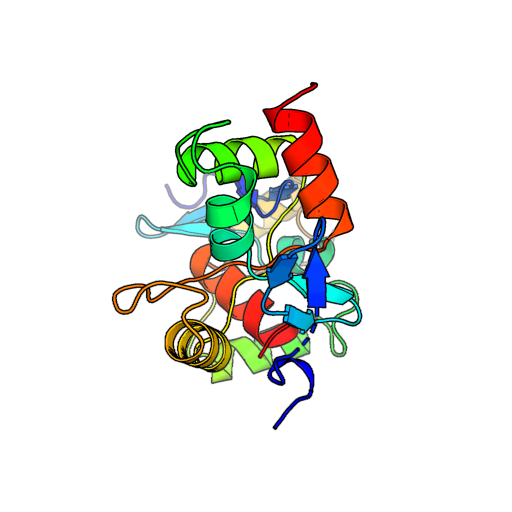OM 559 C CA . GLY A 1 74 ? 6.116 2.670 7.931 1.00 16.66 255 GLY A CA 1
ATOM 560 C C . GLY A 1 74 ? 6.069 4.123 8.372 1.00 16.25 255 GLY A C 1
ATOM 561 O O . GLY A 1 74 ? 6.950 4.907 8.012 1.00 16.15 255 GLY A O 1
ATOM 562 N N . ALA A 1 75 ? 5.041 4.488 9.142 1.00 14.59 256 ALA A N 1
ATOM 563 C CA . ALA A 1 75 ? 4.887 5.855 9.638 1.00 14.01 256 ALA A CA 1
ATOM 564 C C . ALA A 1 75 ? 6.027 6.212 10.583 1.00 14.77 256 ALA A C 1
ATOM 565 O O . ALA A 1 75 ? 6.474 7.360 10.630 1.00 16.65 256 ALA A O 1
ATOM 567 N N . ILE A 1 76 ? 6.463 5.227 11.362 1.00 12.40 257 ILE A N 1
ATOM 568 C CA . ILE A 1 76 ? 7.597 5.386 12.271 1.00 13.58 257 ILE A CA 1
ATOM 569 C C . ILE A 1 76 ? 8.539 4.214 11.982 1.00 12.02 257 ILE A C 1
ATOM 570 O O . ILE A 1 76 ? 8.117 3.189 11.427 1.00 12.35 257 ILE A O 1
ATOM 575 N N . GLN A 1 77 ? 9.807 4.367 12.345 1.00 13.61 258 GLN A N 1
ATOM 576 C CA . GLN A 1 77 ? 10.808 3.336 12.098 1.00 16.19 258 GLN A CA 1
ATOM 577 C C . GLN A 1 77 ? 10.648 2.087 12.964 1.00 18.07 258 GLN A C 1
ATOM 578 O O . GLN A 1 77 ? 10.113 2.146 14.069 1.00 18.34 258 GLN A O 1
ATOM 584 N N . PRO A 1 78 ? 11.122 0.933 12.462 1.00 21.44 259 PRO A N 1
ATOM 585 C CA . PRO A 1 78 ? 11.046 -0.359 13.151 1.00 21.83 259 PRO A CA 1
ATOM 586 C C . PRO A 1 78 ? 11.523 -0.402 14.600 1.00 22.17 259 PRO A C 1
ATOM 587 O O . PRO A 1 78 ? 10.981 -1.159 15.403 1.00 23.64 259 PRO A O 1
ATOM 591 N N . GLY A 1 79 ? 12.535 0.396 14.931 1.00 23.34 260 GLY A N 1
ATOM 592 C CA . GLY A 1 79 ? 13.055 0.401 16.290 1.00 24.20 260 GLY A CA 1
ATOM 593 C C . GLY A 1 79 ? 12.351 1.350 17.245 1.00 23.67 260 GLY A C 1
ATOM 594 O O . GLY A 1 79 ? 12.718 1.447 18.416 1.00 25.15 260 GLY A O 1
ATOM 595 N N . VAL A 1 80 ? 11.333 2.048 16.752 1.00 21.84 261 VAL A N 1
ATOM 596 C CA . VAL A 1 80 ? 10.595 3.000 17.575 1.00 19.46 261 VAL A CA 1
ATOM 597 C C . VAL A 1 80 ? 9.529 2.312 18.431 1.00 19.06 261 VAL A C 1
ATOM 598 O O . VAL A 1 80 ? 8.712 1.533 17.930 1.00 18.58 261 VAL A O 1
ATOM 602 N N . ASN A 1 81 ? 9.546 2.600 19.729 1.00 17.74 262 ASN A N 1
ATOM 603 C CA . ASN A 1 81 ? 8.588 1.997 20.644 1.00 19.80 262 ASN A CA 1
ATOM 604 C C . ASN A 1 81 ? 7.644 3.001 21.282 1.00 18.06 262 ASN A C 1
ATOM 605 O O . ASN A 1 81 ? 6.756 2.620 22.042 1.00 17.27 262 ASN A O 1
ATOM 610 N N . ARG A 1 82 ? 7.843 4.281 20.977 1.00 17.39 263 ARG A N 1
ATOM 611 C CA . ARG A 1 82 ? 6.996 5.349 21.512 1.00 17.46 263 ARG A CA 1
ATOM 612 C C . ARG A 1 82 ? 6.628 6.310 20.384 1.00 16.47 263 ARG A C 1
ATOM 613 O O . ARG A 1 82 ? 7.426 6.539 19.473 1.00 16.68 263 ARG A O 1
ATOM 621 N N . CYS A 1 83 ? 5.424 6.876 20.443 1.00 13.09 264 CYS A N 1
ATOM 622 C CA . CYS A 1 83 ? 4.997 7.817 19.414 1.00 13.65 264 CYS A CA 1
ATOM 623 C C . CYS A 1 83 ? 3.933 8.762 19.931 1.00 14.11 264 CYS A C 1
ATOM 624 O O . CYS A 1 83 ? 3.111 8.388 20.761 1.00 14.65 264 CYS A O 1
ATOM 627 N N . LYS A 1 84 ? 3.954 9.994 19.432 1.00 12.75 265 LYS A N 1
ATOM 628 C CA . LYS A 1 84 ? 2.976 10.994 19.830 1.00 12.31 265 LYS A CA 1
ATOM 629 C C . LYS A 1 84 ? 2.145 11.463 18.649 1.00 12.73 265 LYS A C 1
ATOM 630 O O . LYS A 1 84 ? 2.576 11.381 17.495 1.00 11.97 265 LYS A O 1
ATOM 636 N N . LEU A 1 85 ? 0.942 11.942 18.959 1.00 10.44 266 LEU A N 1
ATOM 637 C CA . LEU A 1 85 ? -0.008 12.403 17.959 1.00 11.94 266 LEU A CA 1
ATOM 638 C C . LEU A 1 85 ? -0.488 13.818 18.272 1.00 11.69 266 LEU A C 1
ATOM 639 O O . LEU A 1 85 ? -0.674 14.172 19.432 1.00 15.45 266 LEU A O 1
ATOM 644 N N . ILE A 1 86 ? -0.686 14.636 17.243 1.00 13.04 267 ILE A N 1
ATOM 645 C CA . ILE A 1 86 ? -1.233 15.973 17.468 1.00 13.12 267 ILE A CA 1
ATOM 646 C C . ILE A 1 86 ? -2.182 16.310 16.324 1.00 13.95 267 ILE A C 1
ATOM 647 O O . ILE A 1 86 ? -2.094 15.721 15.254 1.00 13.90 267 ILE A O 1
ATOM 652 N N . SER A 1 87 ? -3.110 17.232 16.562 1.00 14.27 268 SER A N 1
ATOM 653 C CA . SER A 1 87 ? -4.074 17.605 15.530 1.00 16.79 268 SER A CA 1
ATOM 654 C C . SER A 1 87 ? -3.402 18.311 14.358 1.00 18.59 268 SER A C 1
ATOM 655 O O . SER A 1 87 ? -2.314 18.871 14.494 1.00 18.26 268 SER A O 1
ATOM 658 N N . ARG A 1 88 ? -4.042 18.286 13.193 1.00 19.98 269 ARG A N 1
ATOM 659 C CA . ARG A 1 88 ? -3.454 18.947 12.038 1.00 22.04 269 ARG A CA 1
ATOM 660 C C . ARG A 1 88 ? -3.330 20.445 12.284 1.00 22.83 269 ARG A C 1
ATOM 661 O O . ARG A 1 88 ? -2.368 21.068 11.840 1.00 23.86 269 ARG A O 1
ATOM 669 N N . LYS A 1 89 ? -4.287 21.016 13.012 1.00 24.44 270 LYS A N 1
ATOM 670 C CA . LYS A 1 89 ? -4.251 22.444 13.320 1.00 25.78 270 LYS A CA 1
ATOM 671 C C . LYS A 1 89 ? -3.049 22.740 14.216 1.00 24.47 270 LYS A C 1
ATOM 672 O O . LYS A 1 89 ? -2.362 23.746 14.038 1.00 24.85 270 LYS A O 1
ATOM 678 N N . ASP A 1 90 ? -2.806 21.864 15.188 1.00 22.12 271 ASP A N 1
ATOM 679 C CA . ASP A 1 90 ? -1.677 22.044 16.089 1.00 21.30 271 ASP A CA 1
ATOM 680 C C . ASP A 1 90 ? -0.363 21.827 15.351 1.00 19.49 271 ASP A C 1
ATOM 681 O O . ASP A 1 90 ? 0.654 22.458 15.668 1.00 18.06 271 ASP A O 1
ATOM 686 N N . PHE A 1 91 ? -0.365 20.943 14.360 1.00 16.63 272 PHE A N 1
ATOM 687 C CA . PHE A 1 91 ? 0.863 20.728 13.624 1.00 16.32 272 PHE A CA 1
ATOM 688 C C . PHE A 1 91 ? 1.169 21.996 12.832 1.00 16.30 272 PHE A C 1
ATOM 689 O O . PHE A 1 91 ? 2.314 22.419 12.754 1.00 15.47 272 PHE A O 1
ATOM 697 N N . GLU A 1 92 ? 0.138 22.599 12.246 1.00 19.13 273 GLU A N 1
ATOM 698 C CA . GLU A 1 92 ? 0.353 23.813 11.465 1.00 19.27 273 GLU A CA 1
ATOM 699 C C . GLU A 1 92 ? 0.875 24.927 12.368 1.00 19.03 273 GLU A C 1
ATOM 700 O O . GLU A 1 92 ? 1.744 25.697 11.969 1.00 20.65 273 GLU A O 1
ATOM 706 N N . THR A 1 93 ? 0.350 25.006 13.587 1.00 18.27 274 THR A N 1
ATOM 707 C CA . THR A 1 93 ? 0.806 26.008 14.542 1.00 18.53 274 THR A CA 1
ATOM 708 C C . THR A 1 93 ? 2.288 25.742 14.800 1.00 19.64 274 THR A C 1
ATOM 709 O O . THR A 1 93 ? 3.101 26.664 14.839 1.00 19.25 274 THR A O 1
ATOM 713 N N . LEU A 1 94 ? 2.631 24.470 14.982 1.00 18.13 275 LEU A N 1
ATOM 714 C CA . LEU A 1 94 ? 4.019 24.086 15.206 1.00 18.45 275 LEU A CA 1
ATOM 715 C C . LEU A 1 94 ? 4.845 24.435 13.971 1.00 16.69 275 LEU A C 1
ATOM 716 O O . LEU A 1 94 ? 5.920 25.022 14.072 1.00 16.47 275 LEU A O 1
ATOM 721 N N . TYR A 1 95 ? 4.329 24.076 12.802 1.00 16.36 276 TYR A N 1
ATOM 722 C CA . TYR A 1 95 ? 5.026 24.345 11.558 1.00 17.82 276 TYR A CA 1
ATOM 723 C C . TYR A 1 95 ? 5.275 25.840 11.379 1.00 16.83 276 TYR A C 1
ATOM 724 O O . TYR A 1 95 ? 6.378 26.252 11.024 1.00 17.33 276 TYR A O 1
ATOM 733 N N . ASN A 1 96 ? 4.256 26.653 11.634 1.00 18.53 277 ASN A N 1
ATOM 734 C CA . ASN A 1 96 ? 4.406 28.096 11.493 1.00 19.09 277 ASN A CA 1
ATOM 735 C C . ASN A 1 96 ? 5.472 28.620 12.450 1.00 19.96 277 ASN A C 1
ATOM 736 O O . ASN A 1 96 ? 6.272 29.481 12.092 1.00 20.65 277 ASN A O 1
ATOM 741 N N . ASP A 1 97 ? 5.492 28.078 13.663 1.00 20.91 278 ASP A N 1
ATOM 742 C CA . ASP A 1 97 ? 6.455 28.501 14.673 1.00 22.13 278 ASP A CA 1
ATOM 743 C C . ASP A 1 97 ? 7.896 28.122 14.331 1.00 21.96 278 ASP A C 1
ATOM 744 O O . ASP A 1 97 ? 8.838 28.780 14.769 1.00 23.12 278 ASP A O 1
ATOM 749 N N . CYS A 1 98 ? 8.066 27.065 13.545 1.00 22.93 279 CYS A N 1
ATOM 750 C CA . CYS A 1 98 ? 9.394 26.604 13.147 1.00 23.05 279 CYS A CA 1
ATOM 751 C C . CYS A 1 98 ? 9.926 27.287 11.899 1.00 24.15 279 CYS A C 1
ATOM 752 O O . CYS A 1 98 ? 11.137 27.320 11.667 1.00 25.46 279 CYS A O 1
ATOM 755 N N . THR A 1 99 ? 9.025 27.833 11.093 1.00 23.16 280 THR A N 1
ATOM 756 C CA . THR A 1 99 ? 9.429 28.440 9.834 1.00 22.37 280 THR A CA 1
ATOM 757 C C . THR A 1 99 ? 9.165 29.923 9.633 1.00 21.67 280 THR A C 1
ATOM 758 O O . THR A 1 99 ? 9.911 30.591 8.916 1.00 22.49 280 THR A O 1
ATOM 762 N N . ASN A 1 100 ? 8.105 30.435 10.245 1.00 20.72 281 ASN A N 1
ATOM 763 C CA . ASN A 1 100 ? 7.744 31.833 10.075 1.00 20.59 281 ASN A CA 1
ATOM 764 C C . ASN A 1 100 ? 7.181 32.425 11.364 1.00 20.34 281 ASN A C 1
ATOM 765 O O . ASN A 1 100 ? 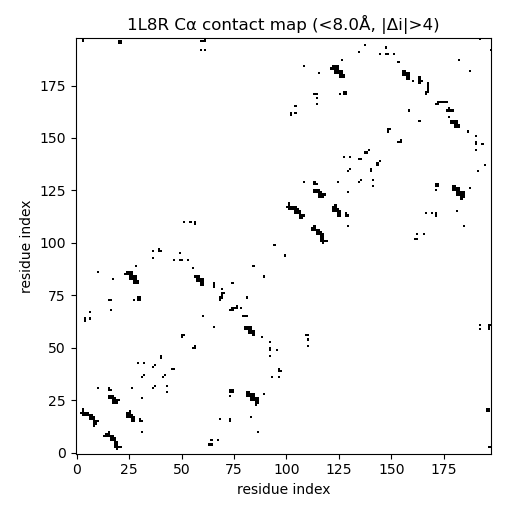6.082 32.984 11.380 1.00 19.75 281 ASN A O 1
ATOM 770 N N . ALA A 1 101 ? 7.945 32.300 12.446 1.00 21.66 282 ALA A N 1
ATOM 771 C CA . ALA A 1 101 ? 7.518 32.800 13.749 1.00 22.93 282 ALA A CA 1
ATOM 772 C C . ALA A 1 101 ? 7.519 34.323 13.844 1.00 24.40 282 ALA A C 1
ATOM 773 O O . ALA A 1 101 ? 8.354 34.968 13.170 1.00 22.95 282 ALA A O 1
ATOM 776 N N . GLN B 1 3 ? 12.042 16.956 54.747 1.00 32.72 184 GLN B N 1
ATOM 777 C CA . GLN B 1 3 ? 12.384 15.804 53.864 1.00 31.11 184 GLN B CA 1
ATOM 778 C C . GLN B 1 3 ? 11.256 15.569 52.862 1.00 28.78 184 GLN B C 1
ATOM 779 O O . GLN B 1 3 ? 11.242 16.139 51.771 1.00 28.41 184 GLN B O 1
ATOM 785 N N . ASN B 1 4 ? 10.308 14.724 53.249 1.00 26.28 185 ASN B N 1
ATOM 786 C CA . ASN B 1 4 ? 9.169 14.404 52.400 1.00 23.23 185 ASN B CA 1
ATOM 787 C C . ASN B 1 4 ? 7.990 15.356 52.604 1.00 22.69 185 ASN B C 1
ATOM 788 O O . ASN B 1 4 ? 6.949 15.192 51.965 1.00 20.32 185 ASN B O 1
ATOM 793 N N . ASN B 1 5 ? 8.141 16.342 53.489 1.00 22.27 186 ASN B N 1
ATOM 794 C CA . ASN B 1 5 ? 7.059 17.292 53.740 1.00 24.48 186 ASN B CA 1
ATOM 795 C C . ASN B 1 5 ? 7.336 18.680 53.177 1.00 25.19 186 ASN B C 1
ATOM 796 O O . ASN B 1 5 ? 6.681 19.653 53.551 1.00 25.53 186 ASN B O 1
ATOM 801 N N . GLU B 1 6 ? 8.314 18.767 52.283 1.00 25.16 187 GLU B N 1
ATOM 802 C CA . GLU B 1 6 ? 8.668 20.034 51.649 1.00 25.36 187 GLU B CA 1
ATOM 803 C C . GLU B 1 6 ? 7.970 20.054 50.293 1.00 23.81 187 GLU B C 1
ATOM 804 O O . GLU B 1 6 ? 8.306 19.271 49.400 1.00 21.92 187 GLU B O 1
ATOM 810 N N . CYS B 1 7 ? 6.991 20.940 50.149 1.00 21.90 188 CYS B N 1
ATOM 811 C CA . CYS B 1 7 ? 6.224 21.037 48.913 1.00 23.00 188 CYS B CA 1
ATOM 812 C C . CYS B 1 7 ? 6.798 22.005 47.885 1.00 23.89 188 CYS B C 1
ATOM 813 O O . CYS B 1 7 ? 7.183 23.121 48.218 1.00 24.54 188 CYS B O 1
ATOM 816 N N . LYS B 1 8 ? 6.846 21.562 46.632 1.00 24.34 189 LYS B N 1
ATOM 817 C CA . LYS B 1 8 ? 7.339 22.388 45.533 1.00 25.69 189 LYS B CA 1
ATOM 818 C C . LYS B 1 8 ? 6.343 22.313 44.381 1.00 24.75 189 LYS B C 1
ATOM 819 O O . LYS B 1 8 ? 5.680 21.295 44.189 1.00 24.15 189 LYS B O 1
ATOM 833 N N . VAL B 1 10 ? 5.551 21.962 40.528 1.00 22.29 191 VAL B N 1
ATOM 834 C CA . VAL B 1 10 ? 6.222 21.413 39.352 1.00 22.51 191 VAL B CA 1
ATOM 835 C C . VAL B 1 10 ? 5.326 21.440 38.122 1.00 22.11 191 VAL B C 1
ATOM 836 O O . VAL B 1 10 ? 4.113 21.594 38.230 1.00 20.52 191 VAL B O 1
ATOM 840 N N . ASP B 1 11 ? 5.930 21.279 36.950 1.00 22.66 192 ASP B N 1
ATOM 841 C CA . ASP B 1 11 ? 5.171 21.298 35.708 1.00 23.71 192 ASP B CA 1
ATOM 842 C C . ASP B 1 11 ? 4.481 19.982 35.386 1.00 20.89 192 ASP B C 1
ATOM 843 O O . ASP B 1 11 ? 5.060 18.911 35.540 1.00 22.61 192 ASP B O 1
ATOM 848 N N . LEU B 1 12 ? 3.235 20.083 34.943 1.00 20.53 193 LEU B N 1
ATOM 849 C CA . LEU B 1 12 ? 2.448 18.921 34.547 1.00 20.02 193 LEU B CA 1
ATOM 850 C C . LEU B 1 12 ? 1.513 19.343 33.426 1.00 21.48 193 LEU B C 1
ATOM 851 O O . LEU B 1 12 ? 0.574 20.111 33.641 1.00 20.69 193 LEU B O 1
ATOM 856 N N . ARG B 1 13 ? 1.786 18.837 32.227 1.00 21.06 194 ARG B N 1
ATOM 857 C CA . ARG B 1 13 ? 0.984 19.144 31.048 1.00 22.16 194 ARG B CA 1
ATOM 858 C C . ARG B 1 13 ? 0.721 20.647 30.904 1.00 22.82 194 ARG B C 1
ATOM 859 O O . ARG B 1 13 ? -0.410 21.077 30.682 1.00 21.02 194 ARG B O 1
ATOM 867 N N . GLY B 1 14 ? 1.778 21.441 31.052 1.00 24.37 195 GLY B N 1
ATOM 868 C CA . GLY B 1 14 ? 1.652 22.881 30.911 1.00 25.17 195 GLY B CA 1
ATOM 869 C C . GLY B 1 14 ? 1.175 23.645 32.131 1.00 26.25 195 GLY B C 1
ATOM 870 O O . GLY B 1 14 ? 1.223 24.873 32.150 1.00 27.86 195 GLY B O 1
ATOM 871 N N . ALA B 1 15 ? 0.712 22.932 33.153 1.00 24.83 196 ALA B N 1
ATOM 872 C CA . ALA B 1 15 ? 0.233 23.586 34.362 1.00 22.95 196 ALA B CA 1
ATOM 873 C C . ALA B 1 15 ? 1.176 23.345 35.533 1.00 22.78 196 ALA B C 1
ATOM 874 O O . ALA B 1 15 ? 2.137 22.583 35.425 1.00 21.97 196 ALA B O 1
ATOM 876 N N . LYS B 1 16 ? 0.901 24.020 36.644 1.00 21.81 197 LYS B N 1
ATOM 877 C CA . LYS B 1 16 ? 1.700 23.883 37.856 1.00 22.87 197 LYS B CA 1
ATOM 878 C C . LYS B 1 16 ? 0.903 23.085 38.881 1.00 21.42 197 LYS B C 1
ATOM 879 O O . LYS B 1 16 ? -0.253 23.404 39.167 1.00 21.78 197 LYS B O 1
ATOM 885 N N . VAL B 1 17 ? 1.516 22.037 39.421 1.00 18.51 198 VAL B N 1
ATOM 886 C CA . VAL B 1 17 ? 0.858 21.208 40.428 1.00 18.02 198 VAL B CA 1
ATOM 887 C C . VAL B 1 17 ? 1.768 21.057 41.638 1.00 18.66 198 VAL B C 1
ATOM 888 O O . VAL B 1 17 ? 2.992 21.142 41.518 1.00 17.89 198 VAL B O 1
ATOM 892 N N . ALA B 1 18 ? 1.161 20.840 42.803 1.00 16.66 199 ALA B N 1
ATOM 893 C CA . ALA B 1 18 ? 1.906 20.670 44.045 1.00 17.54 199 ALA B CA 1
ATOM 894 C C . ALA B 1 18 ? 2.518 19.281 44.077 1.00 17.54 199 ALA B C 1
ATOM 895 O O . ALA B 1 18 ? 1.906 18.318 43.611 1.00 14.85 199 ALA B O 1
ATOM 897 N N . SER B 1 19 ? 3.725 19.177 44.622 1.00 16.38 200 SER B N 1
ATOM 898 C CA . SER B 1 19 ? 4.397 17.891 44.695 1.00 18.21 200 SER B CA 1
ATOM 899 C C . SER B 1 19 ? 5.241 17.756 45.952 1.00 16.96 200 SER B C 1
ATOM 900 O O . SER B 1 19 ? 5.656 18.751 46.553 1.00 17.53 200 SER B O 1
ATOM 903 N N . PHE B 1 20 ? 5.475 16.507 46.340 1.00 17.13 201 PHE B N 1
ATOM 904 C CA . PHE B 1 20 ? 6.310 16.170 47.491 1.00 17.50 201 PHE B CA 1
ATOM 905 C C . PHE B 1 20 ? 7.270 15.094 47.012 1.00 18.27 201 PHE B C 1
ATOM 906 O O . PHE B 1 20 ? 6.895 14.238 46.211 1.00 19.68 201 PHE B O 1
ATOM 914 N N . THR B 1 21 ? 8.508 15.135 47.487 1.00 20.41 202 THR B N 1
ATOM 915 C CA . THR B 1 21 ? 9.477 14.117 47.100 1.00 22.86 202 THR B CA 1
ATOM 916 C C . THR B 1 21 ? 9.463 13.034 48.170 1.00 23.74 202 THR B C 1
ATOM 917 O O . THR B 1 21 ? 9.899 13.254 49.299 1.00 25.96 202 THR B O 1
ATOM 921 N N . VAL B 1 22 ? 8.942 11.870 47.805 1.00 24.84 203 VAL B N 1
ATOM 922 C CA . VAL B 1 22 ? 8.830 10.745 48.723 1.00 26.30 203 VAL B CA 1
ATOM 923 C C . VAL B 1 22 ? 9.692 9.573 48.257 1.00 27.77 203 VAL B C 1
ATOM 924 O O . VAL B 1 22 ? 9.462 9.009 47.188 1.00 26.57 203 VAL B O 1
ATOM 928 N N . GLU B 1 23 ? 10.694 9.218 49.056 1.00 30.18 204 GLU B N 1
ATOM 929 C CA . GLU B 1 23 ? 11.574 8.106 48.712 1.00 31.62 204 GLU B CA 1
ATOM 930 C C . GLU B 1 23 ? 12.341 8.380 47.419 1.00 32.05 204 GLU B C 1
ATOM 931 O O . GLU B 1 23 ? 12.553 7.474 46.611 1.00 32.68 204 GLU B O 1
ATOM 937 N N . GLY B 1 24 ? 12.747 9.631 47.224 1.00 31.23 205 GLY B N 1
ATOM 938 C CA . GLY B 1 24 ? 13.485 9.996 46.029 1.00 31.07 205 GLY B CA 1
ATOM 939 C C . GLY B 1 24 ? 12.615 10.037 44.791 1.00 30.46 205 GLY B C 1
ATOM 940 O O . GLY B 1 24 ? 13.116 10.110 43.667 1.00 31.02 205 GLY B O 1
ATOM 941 N N . CYS B 1 25 ? 11.302 9.998 44.997 1.00 29.14 206 CYS B N 1
ATOM 942 C CA . CYS B 1 25 ? 10.353 10.024 43.895 1.00 27.03 206 CYS B CA 1
ATOM 943 C C . CYS B 1 25 ? 9.490 11.280 43.968 1.00 24.22 206 CYS B C 1
ATOM 944 O O . CYS B 1 25 ? 8.842 11.537 44.982 1.00 24.20 206 CYS B O 1
ATOM 947 N N . GLU B 1 26 ? 9.494 12.066 42.897 1.00 21.36 207 GLU B N 1
ATOM 948 C CA . GLU B 1 26 ? 8.688 13.277 42.840 1.00 20.23 207 GLU B CA 1
ATOM 949 C C . GLU B 1 26 ? 7.237 12.853 42.616 1.00 19.09 207 GLU B C 1
ATOM 950 O O . GLU B 1 26 ? 6.908 12.266 41.583 1.00 18.59 207 GLU B O 1
ATOM 956 N N . LEU B 1 27 ? 6.376 13.141 43.588 1.00 16.95 208 LEU B N 1
ATOM 957 C CA . LEU B 1 27 ? 4.965 12.773 43.492 1.00 16.05 208 LEU B CA 1
ATOM 958 C C . LEU B 1 27 ? 4.077 14.008 43.485 1.00 17.11 208 LEU B C 1
ATOM 959 O O . LEU B 1 27 ? 4.305 14.944 44.245 1.00 19.35 208 LEU B O 1
ATOM 964 N N . ILE B 1 28 ? 3.063 14.011 42.626 1.00 15.64 209 ILE B N 1
ATOM 965 C CA . ILE B 1 28 ? 2.163 15.151 42.543 1.00 15.31 209 ILE B CA 1
ATOM 966 C C . ILE B 1 28 ? 0.798 14.872 43.159 1.00 15.41 209 ILE B C 1
ATOM 967 O O . ILE B 1 28 ? 0.396 13.714 43.340 1.00 12.69 209 ILE B O 1
ATOM 972 N N . CYS B 1 29 ? 0.101 15.953 43.490 1.00 13.65 210 CYS B N 1
ATOM 973 C CA . CYS B 1 29 ? -1.224 15.896 44.095 1.00 14.26 210 CYS B CA 1
ATOM 974 C C . CYS B 1 29 ? -2.224 15.335 43.079 1.00 14.81 210 CYS B C 1
ATOM 975 O O . CYS B 1 29 ? -2.556 16.004 42.099 1.00 14.55 210 CYS B O 1
ATOM 978 N N . LEU B 1 30 ? -2.694 14.112 43.313 1.00 14.29 211 LEU B N 1
ATOM 979 C CA . LEU B 1 30 ? -3.632 13.452 42.404 1.00 15.22 211 LEU B CA 1
ATOM 980 C C . LEU B 1 30 ? -4.964 14.182 42.197 1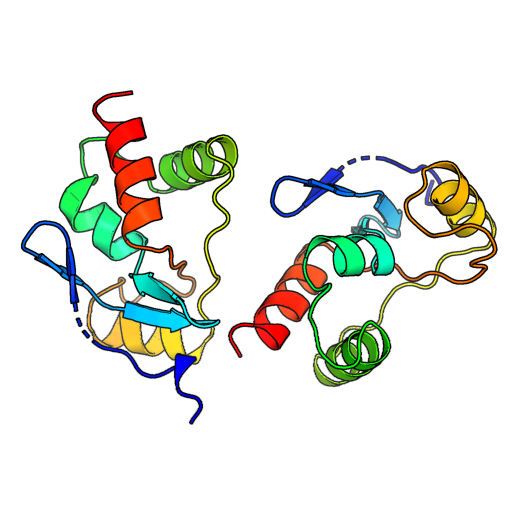.00 15.68 211 LEU B C 1
ATOM 981 O O . LEU B 1 30 ? -5.385 14.397 41.054 1.00 15.88 211 LEU B O 1
ATOM 986 N N . PRO B 1 31 ? -5.647 14.579 43.284 1.00 15.75 212 PRO B N 1
ATOM 987 C CA . PRO B 1 31 ? -6.919 15.279 43.072 1.00 16.99 212 PRO B CA 1
ATOM 988 C C . PRO B 1 31 ? -6.764 16.579 42.291 1.00 16.39 212 PRO B C 1
ATOM 989 O O . PRO B 1 31 ? -7.652 16.944 41.523 1.00 16.23 212 PRO B O 1
ATOM 993 N N . GLN B 1 32 ? -5.637 17.267 42.478 1.00 15.29 213 GLN B N 1
ATOM 994 C CA . GLN B 1 32 ? -5.385 18.522 41.772 1.00 16.03 213 GLN B CA 1
ATOM 995 C C . GLN B 1 32 ? -5.158 18.263 40.288 1.00 16.82 213 GLN B C 1
ATOM 996 O O . GLN B 1 32 ? -5.672 18.994 39.436 1.00 16.64 213 GLN B O 1
ATOM 1002 N N . ALA B 1 33 ? -4.383 17.227 39.980 1.00 15.96 214 ALA B N 1
ATOM 1003 C CA . ALA B 1 33 ? -4.104 16.879 38.589 1.00 16.29 214 ALA B CA 1
ATOM 1004 C C . ALA B 1 33 ? -5.405 16.413 37.940 1.00 16.41 214 ALA B C 1
ATOM 1005 O O . ALA B 1 33 ? -5.656 16.659 36.764 1.00 16.85 214 ALA B O 1
ATOM 1007 N N . PHE B 1 34 ? -6.231 15.735 38.726 1.00 16.24 215 PHE B N 1
ATOM 1008 C CA . PHE B 1 34 ? -7.522 15.255 38.256 1.00 17.08 215 PHE B CA 1
ATOM 1009 C C . PHE B 1 34 ? -8.425 16.441 37.894 1.00 19.38 215 PHE B C 1
ATOM 1010 O O . PHE B 1 34 ? -9.049 16.460 36.828 1.00 18.01 215 PHE B O 1
ATOM 1018 N N . ASP B 1 35 ? -8.490 17.434 38.780 1.00 20.30 216 ASP B N 1
ATOM 1019 C CA . ASP B 1 35 ? -9.324 18.608 38.531 1.00 21.58 216 ASP B CA 1
ATOM 1020 C C . ASP B 1 35 ? -8.890 19.350 37.278 1.00 20.73 216 ASP B C 1
ATOM 1021 O O . ASP B 1 35 ? -9.719 19.867 36.536 1.00 22.90 216 ASP B O 1
ATOM 1026 N N . LEU B 1 36 ? -7.586 19.403 37.046 1.00 20.15 217 LEU B N 1
ATOM 1027 C CA . LEU B 1 36 ? -7.046 20.115 35.892 1.00 19.84 217 LEU B CA 1
ATOM 1028 C C . LEU B 1 36 ? -7.185 19.425 34.539 1.00 20.53 217 LEU B C 1
ATOM 1029 O O . LEU B 1 36 ? -7.565 20.059 33.551 1.00 20.78 217 LEU B O 1
ATOM 1034 N N . PHE B 1 37 ? -6.898 18.129 34.492 1.00 20.08 218 PHE B N 1
ATOM 1035 C CA . PHE B 1 37 ? -6.901 17.413 33.223 1.00 18.84 218 PHE B CA 1
ATOM 1036 C C . PHE B 1 37 ? -7.906 16.291 32.9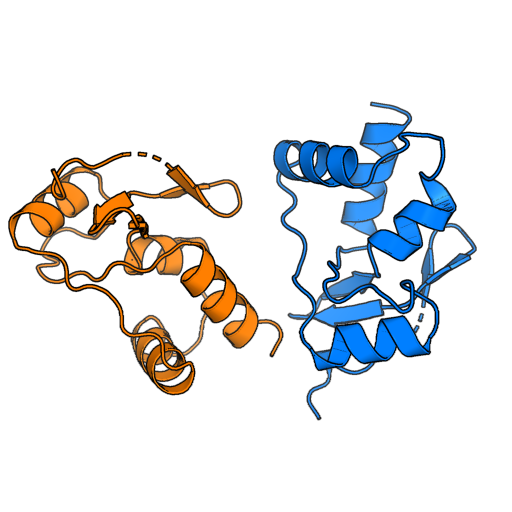60 1.00 19.70 218 PHE B C 1
ATOM 1037 O O . PHE B 1 37 ? -7.972 15.780 31.841 1.00 21.07 218 PHE B O 1
ATOM 1045 N N . LEU B 1 38 ? -8.676 15.896 33.968 1.00 20.43 219 LEU B N 1
ATOM 1046 C CA . LEU B 1 38 ? -9.654 14.824 33.798 1.00 21.52 219 LEU B CA 1
ATOM 1047 C C . LEU B 1 38 ? -11.010 15.200 34.402 1.00 24.10 219 LEU B C 1
ATOM 1048 O O . LEU B 1 38 ? -11.783 14.328 34.780 1.00 24.17 219 LEU B O 1
ATOM 1053 N N . LYS B 1 39 ? -11.291 16.498 34.464 1.00 28.14 220 LYS B N 1
ATOM 1054 C CA . LYS B 1 39 ? -12.533 17.019 35.035 1.00 31.24 220 LYS B CA 1
ATOM 1055 C C . LYS B 1 39 ? -13.777 16.315 34.491 1.00 32.95 220 LYS B C 1
ATOM 1056 O O . LYS B 1 39 ? -14.648 15.879 35.248 1.00 34.23 220 LYS B O 1
ATOM 1058 N N . HIS B 1 40 ? -13.865 16.224 33.169 1.00 34.20 221 HIS B N 1
ATOM 1059 C CA . HIS B 1 40 ? -15.006 15.576 32.540 1.00 35.81 221 HIS B CA 1
ATOM 1060 C C . HIS B 1 40 ? -15.098 14.071 32.748 1.00 37.12 221 HIS B C 1
ATOM 1061 O O . HIS B 1 40 ? -16.168 13.482 32.573 1.00 37.84 221 HIS B O 1
ATOM 1062 N N . LEU B 1 41 ? -13.982 13.448 33.115 1.00 37.53 222 LEU B N 1
ATOM 1063 C CA . LEU B 1 41 ? -13.945 12.011 33.373 1.00 37.57 222 LEU B CA 1
ATOM 1064 C C . LEU B 1 41 ? -15.216 11.553 34.079 1.00 37.07 222 LEU B C 1
ATOM 1065 O O . LEU B 1 41 ? -15.552 12.051 35.147 1.00 36.30 222 LEU B O 1
ATOM 1070 N N . VAL B 1 42 ? -15.936 10.625 33.466 1.00 37.06 223 VAL B N 1
ATOM 1071 C CA . VAL B 1 42 ? -17.152 10.124 34.080 1.00 37.04 223 VAL B CA 1
ATOM 1072 C C . VAL B 1 42 ? -16.769 9.288 35.281 1.00 36.02 223 VAL B C 1
ATOM 1073 O O . VAL B 1 42 ? -15.835 8.486 35.221 1.00 36.92 223 VAL B O 1
ATOM 1077 N N . GLY B 1 43 ? -17.492 9.489 36.373 1.00 34.57 224 GLY B N 1
ATOM 1078 C CA . GLY B 1 43 ? -17.201 8.740 37.572 1.00 33.16 224 GLY B CA 1
ATOM 1079 C C . GLY B 1 43 ? -16.228 9.487 38.456 1.00 32.32 224 GLY B C 1
ATOM 1080 O O . GLY B 1 43 ? -16.004 9.089 39.594 1.00 32.71 224 GLY B O 1
ATOM 1081 N N . GLY B 1 44 ? -15.645 10.564 37.938 1.00 30.16 225 GLY B N 1
ATOM 1082 C CA . GLY B 1 44 ? -14.713 11.353 38.725 1.00 29.31 225 GLY B CA 1
ATOM 1083 C C . GLY B 1 44 ? -13.521 10.626 39.326 1.00 27.53 225 GLY B C 1
ATOM 1084 O O . GLY B 1 44 ? -12.999 9.668 38.753 1.00 26.21 225 GLY B O 1
ATOM 1085 N N . LEU B 1 45 ? -13.092 11.098 40.493 1.00 27.52 226 LEU B N 1
ATOM 1086 C CA . LEU B 1 45 ? -11.948 10.527 41.199 1.00 26.98 226 LEU B CA 1
ATOM 1087 C C . LEU B 1 45 ? -12.167 9.061 41.566 1.00 26.88 226 LEU B C 1
ATOM 1088 O O . LEU B 1 45 ? -11.212 8.283 41.625 1.00 25.54 226 LEU B O 1
ATOM 1093 N N . HIS B 1 46 ? -13.417 8.674 41.810 1.00 26.35 227 HIS B N 1
ATOM 1094 C CA . HIS B 1 46 ? -13.699 7.286 42.162 1.00 27.08 227 HIS B CA 1
ATOM 1095 C C . HIS B 1 46 ? -13.311 6.370 41.009 1.00 26.84 227 HIS B C 1
ATOM 1096 O O . HIS B 1 46 ? -12.795 5.271 41.225 1.00 26.61 227 HIS B O 1
ATOM 1103 N N . THR B 1 47 ? -13.551 6.830 39.784 1.00 26.20 228 THR B N 1
ATOM 1104 C CA . THR B 1 47 ? -13.203 6.052 38.602 1.00 26.09 228 THR B CA 1
ATOM 1105 C C . THR B 1 47 ? -11.684 6.036 38.470 1.00 24.44 228 THR B C 1
ATOM 1106 O O . THR B 1 47 ? -11.097 5.056 38.009 1.00 25.28 228 THR B O 1
ATOM 1110 N N . VAL B 1 48 ? -11.055 7.136 38.873 1.00 23.14 229 VAL B N 1
ATOM 1111 C CA . VAL B 1 48 ? -9.603 7.242 38.830 1.00 21.23 229 VAL B CA 1
ATOM 1112 C C . VAL B 1 48 ? -9.028 6.136 39.713 1.00 20.61 229 VAL B C 1
ATOM 1113 O O . VAL B 1 48 ? -8.147 5.385 39.288 1.00 18.20 229 VAL B O 1
ATOM 1117 N N . TYR B 1 49 ? -9.541 6.030 40.937 1.00 19.91 230 TYR B N 1
ATOM 1118 C CA . TYR B 1 49 ? -9.073 5.005 41.867 1.00 21.95 230 TYR B CA 1
ATOM 1119 C C . TYR B 1 49 ? -9.274 3.594 41.314 1.00 21.26 230 TYR B C 1
ATOM 1120 O O . TYR B 1 49 ? -8.404 2.734 41.461 1.00 21.08 230 TYR B O 1
ATOM 1129 N N . THR B 1 50 ? -10.423 3.351 40.687 1.00 22.26 231 THR B N 1
ATOM 1130 C CA . THR B 1 50 ? -10.703 2.036 40.115 1.00 22.93 231 THR B CA 1
ATOM 1131 C C . THR B 1 50 ? -9.706 1.700 39.009 1.00 21.50 231 THR B C 1
ATOM 1132 O O . THR B 1 50 ? -9.204 0.579 38.932 1.00 22.03 231 THR B O 1
ATOM 1136 N N . LYS B 1 51 ? -9.427 2.674 38.149 1.00 20.50 232 LYS B N 1
ATOM 1137 C CA . LYS B 1 51 ? -8.493 2.462 37.050 1.00 19.18 232 LYS B CA 1
ATOM 1138 C C . LYS B 1 51 ? -7.063 2.240 37.535 1.00 17.45 232 LYS B C 1
ATOM 1139 O O . LYS B 1 51 ? -6.367 1.360 37.032 1.00 17.35 232 LYS B O 1
ATOM 1145 N N . LEU B 1 52 ? -6.625 3.041 38.501 1.00 16.43 233 LEU B N 1
ATOM 1146 C CA . LEU B 1 52 ? -5.271 2.902 39.039 1.00 17.56 233 LEU B CA 1
ATOM 1147 C C . LEU B 1 52 ? -5.047 1.495 39.588 1.00 16.41 233 LEU B C 1
ATOM 1148 O O . LEU B 1 52 ? -3.982 0.908 39.400 1.00 15.36 233 LEU B O 1
ATOM 1153 N N . LYS B 1 53 ? -6.056 0.961 40.271 1.00 19.30 234 LYS B N 1
ATOM 1154 C CA . LYS B 1 53 ? -5.972 -0.378 40.835 1.00 21.60 234 LYS B CA 1
ATOM 1155 C C . LYS B 1 53 ? -5.708 -1.378 39.712 1.00 22.69 234 LYS B C 1
ATOM 1156 O O . LYS B 1 53 ? -4.779 -2.181 39.792 1.00 22.19 234 LYS B O 1
ATOM 1162 N N . ARG B 1 54 ? -6.526 -1.319 38.663 1.00 23.78 235 ARG B N 1
ATOM 1163 C CA . ARG B 1 54 ? -6.373 -2.213 37.520 1.00 24.15 235 ARG B CA 1
ATOM 1164 C C . ARG B 1 54 ? -5.002 -2.040 36.863 1.00 23.05 235 ARG B C 1
ATOM 1165 O O . ARG B 1 54 ? -4.403 -3.008 36.383 1.00 23.62 235 ARG B O 1
ATOM 1173 N N . LEU B 1 55 ? -4.503 -0.807 36.857 1.00 21.83 236 LEU B N 1
ATOM 1174 C CA . LEU B 1 55 ? -3.202 -0.496 36.264 1.00 21.02 236 LEU B CA 1
ATOM 1175 C C . LEU B 1 55 ? -2.021 -0.854 37.171 1.00 22.35 236 LEU B C 1
ATOM 1176 O O . LEU B 1 55 ? -0.867 -0.544 36.855 1.00 22.35 236 LEU B O 1
ATOM 1181 N N . GLU B 1 56 ? -2.310 -1.505 38.295 1.00 21.37 237 GLU B N 1
ATOM 1182 C CA . GLU B 1 56 ? -1.263 -1.906 39.239 1.00 23.06 237 GLU B CA 1
ATOM 1183 C C . GLU B 1 56 ? -0.472 -0.715 39.774 1.00 20.30 237 GLU B C 1
ATOM 1184 O O . GLU B 1 56 ? 0.742 -0.796 39.970 1.00 22.48 237 GLU B O 1
ATOM 1190 N N . ILE B 1 57 ? -1.167 0.391 40.000 1.00 18.38 238 ILE B N 1
ATOM 1191 C CA . ILE B 1 57 ? -0.556 1.603 40.526 1.00 15.90 238 ILE B CA 1
ATOM 1192 C C . ILE B 1 57 ? -1.214 1.905 41.869 1.00 16.18 238 ILE B C 1
ATOM 1193 O O . ILE B 1 57 ? -2.433 2.119 41.938 1.00 13.17 238 ILE B O 1
ATOM 1198 N N . THR B 1 58 ? -0.417 1.910 42.935 1.00 14.76 239 THR B N 1
ATOM 1199 C CA . THR B 1 58 ? -0.931 2.197 44.263 1.00 15.70 239 THR B CA 1
ATOM 1200 C C . THR B 1 58 ? -0.449 3.570 44.702 1.00 15.22 239 THR B C 1
ATOM 1201 O O . THR B 1 58 ? 0.744 3.769 44.970 1.00 14.57 239 THR B O 1
ATOM 1205 N N . PRO B 1 59 ? -1.373 4.538 44.778 1.00 16.98 240 PRO B N 1
ATOM 1206 C CA . PRO B 1 59 ? -1.094 5.920 45.179 1.00 17.86 240 PRO B CA 1
ATOM 1207 C C . PRO B 1 59 ? -0.500 6.001 46.577 1.00 17.56 240 PRO B C 1
ATOM 1208 O O . PRO B 1 59 ? -0.819 5.188 47.447 1.00 16.89 240 PRO B O 1
ATOM 1212 N N . VAL B 1 60 ? 0.363 6.987 46.782 1.00 17.16 241 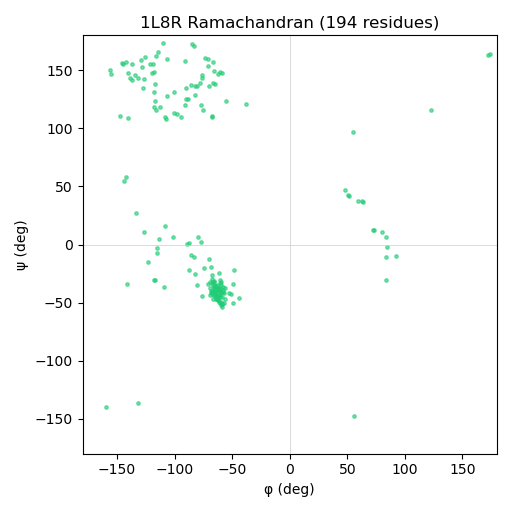VAL B N 1
ATOM 1213 C CA . VAL B 1 60 ? 0.979 7.213 48.083 1.00 16.61 241 VAL B CA 1
ATOM 1214 C C . VAL B 1 60 ? -0.035 8.007 48.905 1.00 16.66 241 VAL B C 1
ATOM 1215 O O . VAL B 1 60 ? -0.658 8.946 48.407 1.00 16.57 241 VAL B O 1
ATOM 1219 N N . VAL B 1 61 ? -0.207 7.630 50.167 1.00 15.01 242 VAL B N 1
ATOM 1220 C CA . VAL B 1 61 ? -1.152 8.326 51.027 1.00 15.24 242 VAL B CA 1
ATOM 1221 C C . VAL B 1 61 ? -0.496 9.508 51.739 1.00 15.58 242 VAL B C 1
ATOM 1222 O O . VAL B 1 61 ? 0.529 9.355 52.403 1.00 17.29 242 VAL B O 1
ATOM 1226 N N . CYS B 1 62 ? -1.090 10.689 51.588 1.00 14.97 243 CYS B N 1
ATOM 1227 C CA . CYS B 1 62 ? -0.571 11.901 52.220 1.00 14.40 243 CYS B CA 1
ATOM 1228 C C . CYS B 1 62 ? -0.641 11.841 53.733 1.00 15.45 243 CYS B C 1
ATOM 1229 O O . CYS B 1 62 ? -1.642 11.395 54.292 1.00 18.15 243 CYS B O 1
ATOM 1232 N N . ASN B 1 63 ? 0.407 12.301 54.404 1.00 16.06 244 ASN B N 1
ATOM 1233 C CA . ASN B 1 63 ? 0.361 12.317 55.860 1.00 17.84 244 ASN B CA 1
ATOM 1234 C C . ASN B 1 63 ? -0.385 13.585 56.273 1.00 18.71 244 ASN B C 1
ATOM 1235 O O . ASN B 1 63 ? -0.688 14.437 55.435 1.00 17.31 244 ASN B O 1
ATOM 1240 N N . VAL B 1 64 ? -0.699 13.708 57.555 1.00 18.99 245 VAL B N 1
ATOM 1241 C CA . VAL B 1 64 ? -1.424 14.874 58.050 1.00 20.29 245 VAL B CA 1
ATOM 1242 C C . VAL B 1 64 ? -0.813 16.213 57.639 1.00 19.36 245 VAL B C 1
ATOM 1243 O O . VAL B 1 64 ? -1.532 17.148 57.272 1.00 19.21 245 VAL B O 1
ATOM 1247 N N . GLU B 1 65 ? 0.509 16.300 57.710 1.00 18.48 246 GLU B N 1
ATOM 1248 C CA . GLU B 1 65 ? 1.218 17.524 57.368 1.00 17.80 246 GLU B CA 1
ATOM 1249 C C . GLU B 1 65 ? 1.051 17.889 55.897 1.00 16.97 246 GLU B C 1
ATOM 1250 O O . GLU B 1 65 ? 0.767 19.038 55.563 1.00 17.52 246 GLU B O 1
ATOM 1256 N N . GLN B 1 66 ? 1.225 16.911 55.020 1.00 14.70 247 GLN B N 1
ATOM 1257 C CA . GLN B 1 66 ? 1.093 17.157 53.587 1.00 13.20 247 GLN B CA 1
ATOM 1258 C C . GLN B 1 66 ? -0.306 17.642 53.221 1.00 14.85 247 GLN B C 1
ATOM 1259 O O . GLN B 1 66 ? -0.469 18.524 52.371 1.00 13.30 247 GLN B O 1
ATOM 1265 N N . VAL B 1 67 ? -1.319 17.079 53.867 1.00 14.21 248 VAL B N 1
ATOM 1266 C CA . VAL B 1 67 ? -2.688 17.489 53.585 1.00 13.96 248 VAL B CA 1
ATOM 1267 C C . VAL B 1 67 ? -2.897 18.953 53.969 1.00 15.17 248 VAL B C 1
ATOM 1268 O O . VAL B 1 67 ? -3.501 19.715 53.210 1.00 15.38 248 VAL B O 1
ATOM 1272 N N . ARG B 1 68 ? -2.387 19.359 55.131 1.00 13.03 249 ARG B N 1
ATOM 1273 C CA . ARG B 1 68 ? -2.550 20.746 55.572 1.00 12.75 249 ARG B CA 1
ATOM 1274 C C . ARG B 1 68 ? -1.844 21.701 54.611 1.00 13.75 249 ARG B C 1
ATOM 1275 O O . ARG B 1 68 ? -2.344 22.782 54.323 1.00 14.26 249 ARG B O 1
ATOM 1283 N N . ILE B 1 69 ? -0.684 21.285 54.112 1.00 11.82 250 ILE B N 1
ATOM 1284 C CA . ILE B 1 69 ? 0.074 22.111 53.181 1.00 12.81 250 ILE B CA 1
ATOM 1285 C C . ILE B 1 69 ? -0.658 22.228 51.848 1.00 14.24 250 ILE B C 1
ATOM 1286 O O . ILE B 1 69 ? -0.710 23.316 51.261 1.00 13.17 250 ILE B O 1
ATOM 1291 N N . LEU B 1 70 ? -1.230 21.119 51.378 1.00 12.84 251 LEU B N 1
ATOM 1292 C CA . LEU B 1 70 ? -1.960 21.127 50.111 1.00 14.76 251 LEU B CA 1
ATOM 1293 C C . LEU B 1 70 ? -3.205 21.995 50.232 1.00 15.65 251 LEU B C 1
ATOM 1294 O O . LEU B 1 70 ? -3.580 22.689 49.284 1.00 15.47 251 LEU B O 1
ATOM 1299 N N . ARG B 1 71 ? -3.850 21.962 51.395 1.00 14.54 252 ARG B N 1
ATOM 1300 C CA . ARG B 1 71 ? -5.020 22.814 51.608 1.00 15.60 252 ARG B CA 1
ATOM 1301 C C . ARG B 1 71 ? -4.557 24.275 51.583 1.00 16.64 252 ARG B C 1
ATOM 1302 O O . ARG B 1 71 ? -5.245 25.150 51.060 1.00 17.53 252 ARG B O 1
ATOM 1310 N N . GLY B 1 72 ? -3.376 24.526 52.141 1.00 17.62 253 GLY B N 1
ATOM 1311 C CA . GLY B 1 72 ? -2.840 25.875 52.185 1.00 16.97 253 GLY B CA 1
ATOM 1312 C C . GLY B 1 72 ? -2.493 26.435 50.819 1.00 18.14 253 GLY B C 1
ATOM 1313 O O . GLY B 1 72 ? -2.602 27.644 50.594 1.00 18.81 253 GLY B O 1
ATOM 1314 N N . LEU B 1 73 ? -2.077 25.557 49.912 1.00 16.38 254 LEU B N 1
ATOM 1315 C CA . LEU B 1 73 ? -1.709 25.954 48.554 1.00 18.92 254 LEU B CA 1
ATOM 1316 C C . LEU B 1 73 ? -2.925 26.001 47.640 1.00 20.95 254 LEU B C 1
ATOM 1317 O O . LEU B 1 73 ? -2.841 26.479 46.510 1.00 22.86 254 LEU B O 1
ATOM 1322 N N . GLY B 1 74 ? -4.058 25.513 48.134 1.00 19.83 255 GLY B N 1
ATOM 1323 C CA . GLY B 1 74 ? -5.262 25.504 47.326 1.00 20.33 255 GLY B CA 1
ATOM 1324 C C . GLY B 1 74 ? -5.296 24.344 46.345 1.00 21.19 255 GLY B C 1
ATOM 1325 O O . GLY B 1 74 ? -6.151 24.304 45.458 1.00 19.70 255 GLY B O 1
ATOM 1326 N N . ALA B 1 75 ? -4.370 23.397 46.504 1.00 20.25 256 ALA B N 1
ATOM 1327 C CA . ALA B 1 75 ? -4.300 22.225 45.632 1.00 19.78 256 ALA B CA 1
ATOM 1328 C C . ALA B 1 75 ? -5.518 21.330 45.848 1.00 19.03 256 ALA B C 1
ATOM 1329 O O . ALA B 1 75 ? -5.985 20.668 44.927 1.00 20.15 256 ALA B O 1
ATOM 1331 N N . ILE B 1 76 ? -6.007 21.293 47.083 1.00 19.12 257 ILE B N 1
ATOM 1332 C CA . ILE B 1 76 ? -7.196 20.522 47.411 1.00 18.55 257 ILE B CA 1
ATOM 1333 C C . ILE B 1 76 ? -8.146 21.502 48.085 1.00 20.27 257 ILE B C 1
ATOM 1334 O O . ILE B 1 76 ? -7.719 22.557 48.561 1.00 20.39 257 ILE B O 1
ATOM 1339 N N . GLN B 1 77 ? -9.426 21.156 48.128 1.00 21.31 258 GLN B N 1
ATOM 1340 C CA . GLN B 1 77 ? -10.431 22.037 48.713 1.00 24.02 258 GLN B CA 1
ATOM 1341 C C . GLN B 1 77 ? -10.398 22.118 50.229 1.00 25.49 258 GLN B C 1
ATOM 1342 O O . GLN B 1 77 ? -9.834 21.254 50.899 1.00 25.23 258 GLN B O 1
ATOM 1348 N N . PRO B 1 78 ? -10.993 23.182 50.793 1.00 26.37 259 PRO B N 1
ATOM 1349 C CA . PRO B 1 78 ? -11.017 23.336 52.249 1.00 26.34 259 PRO B CA 1
ATOM 1350 C C . PRO B 1 78 ? -11.758 22.146 52.855 1.00 26.24 259 PRO B C 1
ATOM 1351 O O . PRO B 1 78 ? -12.671 21.596 52.238 1.00 26.26 259 PRO B O 1
ATOM 1355 N N . GLY B 1 79 ? -11.366 21.739 54.053 1.00 26.61 260 GLY B N 1
ATOM 1356 C CA . GLY B 1 79 ? -12.044 20.619 54.683 1.00 28.35 260 GLY B CA 1
ATOM 1357 C C . GLY B 1 79 ? -11.552 19.249 54.254 1.00 29.29 260 GLY B C 1
ATOM 1358 O O . GLY B 1 79 ? -11.611 18.303 55.043 1.00 29.73 260 GLY B O 1
ATOM 1359 N N . VAL B 1 80 ? -11.083 19.118 53.013 1.00 28.17 261 VAL B N 1
ATOM 1360 C CA . VAL B 1 80 ? -10.575 17.826 52.555 1.00 27.46 261 VAL B CA 1
ATOM 1361 C C . VAL B 1 80 ? -9.492 17.397 53.539 1.00 26.51 261 VAL B C 1
ATOM 1362 O O . VAL B 1 80 ? -8.528 18.128 53.766 1.00 26.88 261 VAL B O 1
ATOM 1366 N N . ASN B 1 81 ? -9.655 16.217 54.129 1.00 25.29 262 ASN B N 1
ATOM 1367 C CA . ASN B 1 81 ? -8.694 15.730 55.109 1.00 26.28 262 ASN B CA 1
ATOM 1368 C C . ASN B 1 81 ? -7.905 14.499 54.674 1.00 23.88 262 ASN B C 1
ATOM 1369 O O . ASN B 1 81 ? -7.134 13.945 55.453 1.00 24.15 262 ASN B O 1
ATOM 1374 N N . ARG B 1 82 ? -8.100 14.074 53.432 1.00 23.59 263 ARG B N 1
ATOM 1375 C CA . ARG B 1 82 ? -7.373 12.930 52.894 1.00 22.89 263 ARG B CA 1
ATOM 1376 C C . ARG B 1 82 ? -6.933 13.260 51.477 1.00 20.56 263 ARG B C 1
ATOM 1377 O O . ARG B 1 82 ? -7.665 13.901 50.727 1.00 22.08 263 ARG B O 1
ATOM 1385 N N . CYS B 1 83 ? -5.733 12.828 51.110 1.00 18.06 264 CYS B N 1
ATOM 1386 C CA . CYS B 1 83 ? -5.229 13.097 49.771 1.00 17.30 264 CYS B CA 1
ATOM 1387 C C . CYS B 1 83 ? -4.177 12.070 49.374 1.00 17.06 264 CYS B C 1
ATOM 1388 O O . CYS B 1 83 ? -3.469 11.534 50.219 1.00 17.65 264 CYS B O 1
ATOM 1391 N N . LYS B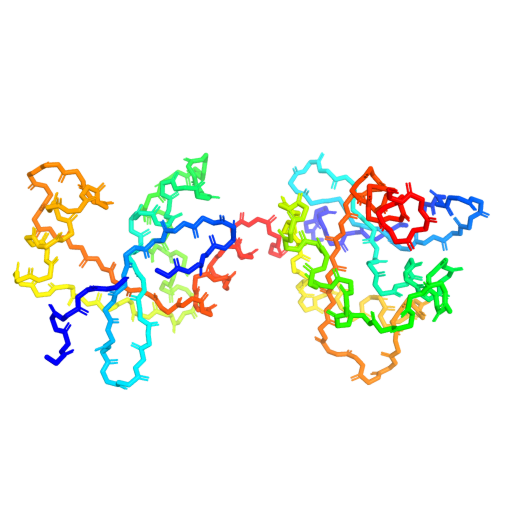 1 84 ? -4.085 11.794 48.077 1.00 16.55 265 LYS B N 1
ATOM 1392 C CA . LYS B 1 84 ? -3.109 10.839 47.578 1.00 16.51 265 LYS B CA 1
ATOM 1393 C C . LYS B 1 84 ? -2.185 11.489 46.566 1.00 15.75 265 LYS B C 1
ATOM 1394 O O . LYS B 1 84 ? -2.543 12.489 45.934 1.00 15.03 265 LYS B O 1
ATOM 1400 N N . LEU B 1 85 ? -0.989 10.918 46.440 1.00 13.46 266 LEU B N 1
ATOM 1401 C CA . LEU B 1 85 ? 0.035 11.398 45.524 1.00 15.33 266 LEU B CA 1
ATOM 1402 C C . LEU B 1 85 ? 0.377 10.295 44.527 1.00 14.87 266 LEU B C 1
ATOM 1403 O O . LEU B 1 85 ? 0.349 9.109 44.863 1.00 15.73 266 LEU B O 1
ATOM 1408 N N . ILE B 1 86 ? 0.720 10.702 43.309 1.00 15.38 267 ILE B N 1
ATOM 1409 C CA . ILE B 1 86 ? 1.063 9.785 42.234 1.00 15.40 267 ILE B CA 1
ATOM 1410 C C . ILE B 1 86 ? 2.242 10.396 41.467 1.00 13.66 267 ILE B C 1
ATOM 1411 O O . ILE B 1 86 ? 2.367 11.614 41.397 1.00 14.34 267 ILE B O 1
ATOM 1416 N N . SER B 1 87 ? 3.124 9.565 40.918 1.00 12.73 268 SER B N 1
ATOM 1417 C CA . SER B 1 87 ? 4.252 10.097 40.169 1.00 14.06 268 SER B CA 1
ATOM 1418 C C . SER B 1 87 ? 3.706 10.670 38.869 1.00 14.68 268 SER B C 1
ATOM 1419 O O . SER B 1 87 ? 2.606 10.317 38.444 1.00 12.99 268 SER B O 1
ATOM 1422 N N . ARG B 1 88 ? 4.464 11.556 38.235 1.00 15.60 269 ARG B N 1
ATOM 1423 C CA . ARG B 1 88 ? 4.017 12.138 36.980 1.00 17.65 269 ARG B CA 1
ATOM 1424 C C . ARG B 1 88 ? 3.909 11.061 35.911 1.00 17.29 269 ARG B C 1
ATOM 1425 O O . ARG B 1 88 ? 3.012 11.100 35.078 1.00 16.07 269 ARG B O 1
ATOM 1433 N N . LYS B 1 89 ? 4.818 10.090 35.947 1.00 17.62 270 LYS B N 1
ATOM 1434 C CA . LYS B 1 89 ? 4.791 8.985 34.992 1.00 17.32 270 LYS B CA 1
ATOM 1435 C C . LYS B 1 89 ? 3.496 8.186 35.166 1.00 17.26 270 LYS B C 1
ATOM 1436 O O . LYS B 1 89 ? 2.813 7.867 34.191 1.00 14.68 270 LYS B O 1
ATOM 1442 N N . ASP B 1 90 ? 3.162 7.858 36.412 1.00 15.03 271 ASP B N 1
ATOM 1443 C CA . ASP B 1 90 ? 1.945 7.107 36.680 1.00 15.32 271 ASP B CA 1
ATOM 1444 C C . ASP B 1 90 ? 0.705 7.922 36.332 1.00 13.42 271 ASP B C 1
ATOM 1445 O O . ASP B 1 90 ? -0.309 7.361 35.912 1.00 12.74 271 ASP B O 1
ATOM 1450 N N . PHE B 1 91 ? 0.776 9.240 36.484 1.00 14.06 272 PHE B N 1
ATOM 1451 C CA . PHE B 1 91 ? -0.381 10.045 36.147 1.00 12.82 272 PHE B CA 1
ATOM 1452 C C . PHE B 1 91 ? -0.597 10.008 34.634 1.00 13.82 272 PHE B C 1
ATOM 1453 O O . PHE B 1 91 ? -1.729 9.928 34.177 1.00 13.06 272 PHE B O 1
ATOM 1461 N N . GLU B 1 92 ? 0.487 10.070 33.862 1.00 14.70 273 GLU B N 1
ATOM 1462 C CA . GLU B 1 92 ? 0.347 10.049 32.407 1.00 14.44 273 GLU B CA 1
ATOM 1463 C C . GLU B 1 92 ? -0.234 8.709 31.980 1.00 14.49 273 GLU B C 1
ATOM 1464 O O . GLU B 1 92 ? -1.063 8.645 31.072 1.00 17.65 273 GLU B O 1
ATOM 1470 N N . THR B 1 93 ? 0.193 7.636 32.640 1.00 13.37 274 THR B N 1
ATOM 1471 C CA . THR B 1 93 ? -0.334 6.306 32.346 1.00 13.64 274 THR B CA 1
ATOM 1472 C C . THR B 1 93 ? -1.843 6.302 32.613 1.00 14.28 274 THR B C 1
ATOM 1473 O O . THR B 1 93 ? -2.618 5.747 31.831 1.00 12.93 274 THR B O 1
ATOM 1477 N N . LEU B 1 94 ? -2.249 6.902 33.733 1.00 13.38 275 LEU B N 1
ATOM 1478 C CA . LEU B 1 94 ? -3.666 6.993 34.080 1.00 14.73 275 LEU B CA 1
ATOM 1479 C C . LEU B 1 94 ? -4.402 7.787 33.007 1.00 14.02 275 LEU B C 1
ATOM 1480 O O . LEU B 1 94 ? -5.447 7.364 32.506 1.00 15.51 275 LEU B O 1
ATOM 1485 N N . TYR B 1 95 ? -3.846 8.945 32.669 1.00 14.35 276 TYR B N 1
ATOM 1486 C CA . TYR B 1 95 ? -4.435 9.826 31.670 1.00 15.20 276 TYR B CA 1
ATOM 1487 C C . TYR B 1 95 ? -4.624 9.107 30.341 1.00 13.47 276 TYR B C 1
ATOM 1488 O O . TYR B 1 95 ? -5.686 9.190 29.722 1.00 15.42 276 TYR B O 1
ATOM 1497 N N . ASN B 1 96 ? -3.588 8.400 29.901 1.00 14.00 277 ASN B N 1
ATOM 1498 C CA . ASN B 1 96 ? -3.650 7.665 28.643 1.00 12.76 277 ASN B CA 1
ATOM 1499 C C . ASN B 1 96 ? -4.768 6.621 28.671 1.00 13.71 277 ASN B C 1
ATOM 1500 O O . ASN B 1 96 ? -5.493 6.440 27.697 1.00 13.71 277 ASN B O 1
ATOM 1505 N N . ASP B 1 97 ? -4.906 5.937 29.803 1.00 12.93 278 ASP B N 1
ATOM 1506 C CA . ASP B 1 97 ? -5.917 4.908 29.965 1.00 16.29 278 ASP B CA 1
ATOM 1507 C C . ASP B 1 97 ? -7.334 5.475 29.956 1.00 16.49 278 ASP B C 1
ATOM 1508 O O . ASP B 1 97 ? -8.280 4.798 29.549 1.00 20.26 278 ASP B O 1
ATOM 1513 N N . CYS B 1 98 ? -7.473 6.718 30.405 1.00 17.93 279 CYS B N 1
ATOM 1514 C CA . CYS B 1 98 ? -8.766 7.388 30.462 1.00 18.39 279 CYS B CA 1
ATOM 1515 C C . CYS B 1 98 ? -9.183 7.997 29.130 1.00 18.45 279 CYS B C 1
ATOM 1516 O O . CYS B 1 98 ? -10.371 8.152 28.853 1.00 20.53 279 CYS B O 1
ATOM 1519 N N . THR B 1 99 ? -8.206 8.322 28.296 1.00 16.29 280 THR B N 1
ATOM 1520 C CA . THR B 1 99 ? -8.489 8.995 27.038 1.00 15.83 280 THR B CA 1
ATOM 1521 C C . THR B 1 99 ? -8.156 8.296 25.727 1.00 16.99 280 THR B C 1
ATOM 1522 O O . THR B 1 99 ? -8.832 8.518 24.722 1.00 18.58 280 THR B O 1
ATOM 1526 N N . ASN B 1 100 ? -7.120 7.466 25.736 1.00 15.93 281 ASN B N 1
ATOM 1527 C CA . ASN B 1 100 ? -6.673 6.782 24.532 1.00 16.17 281 ASN B CA 1
ATOM 1528 C C . ASN B 1 100 ? -6.221 5.357 24.846 1.00 16.57 281 ASN B C 1
ATOM 1529 O O . ASN B 1 100 ? -5.077 4.977 24.575 1.00 14.93 281 ASN B O 1
ATOM 1534 N N . ALA B 1 101 ? -7.130 4.574 25.419 1.00 18.21 282 ALA B N 1
ATOM 1535 C CA . ALA B 1 101 ? -6.841 3.194 25.794 1.00 20.26 282 ALA B CA 1
ATOM 1536 C C . ALA B 1 101 ? -6.683 2.270 24.588 1.00 21.70 282 ALA B C 1
ATOM 1537 O O . ALA B 1 101 ? -7.329 2.524 23.546 1.00 18.32 282 ALA B O 1
#

Radius of gyration: 18.93 Å; Cα contacts (8 Å, |Δi|>4): 274; chains: 2; bounding box: 34×36×58 Å

B-factor: mean 22.05, std 7.67, range [6.06, 76.52]

Organism: Homo sapiens (NCBI:txid9606)

Solvent-accessible surface area: 11076 Å² total

Sequence (198 aa):
GSQNNECKVDLRGAKVASFTVEGCELICLPQAFDLFLKHLVGGLHTVYTKLKRLEITPVVCNVEQVRILRGLGAIQPGVNRCKLISRKDFETLYNDCTNAQNNECKVDLRGAKVASFTVEGCELICLPQAFDLFLKHLVGGLHTVYTKLKRLEITPVVCNVEQVRILRGLGAIQPGVNRCKLISRKDFETLYNDCTNA

Nearest PDB structures (foldseek):
  1l8r-assembly2_B  TM=9.930E-01  e=5.608E-17  Homo sapiens
  3eq5-assembly1_A  TM=8.423E-01  e=3.169E-06  Homo sapiens
  1sbx-assembly1_A  TM=8.333E-01  e=2.797E-06  Homo sapiens
  3eq5-assembly10_J  TM=8.876E-01  e=1.513E-05  Homo sapiens
  1l8r-assembly2_B  TM=1.010E+00  e=1.717E-18  Homo sapiens

CATH classification: 3.10.260.20

InterPro domains:
  IPR003380 SKI/SNO/DAC domain [PF02437] (173-281)
  IPR009061 Putative DNA-binding domain superfamily [SSF46955] (183-281)
  IPR037000 Ski-like, DNA-binding domain superfamily [G3DSA:3.10.260.20] (182-282)
  IPR052417 Dachshund domain-containing protein [PTHR12577] (2-758)

Foldseek 3Di:
DDQQLDWDDDAPRDDFIWGQDPNAIWTWPVLVCVVQVCPLANDVPVLVVVCVVVVHDWDWDDQSNQVVCCVVVSDDPVDRTTTIDHSVSVVVSVCVSHPD/DQLDWDDDAPNDDFIWGQDPNATWTWVLLVCVVQVVVQPPGVVVLVVLCVVVVHDWAWDDQSNQVVCCVVVSDDPPDRTTTIGGSVSVVVSVCVRPPD

Secondary structure (DSSP, 8-state):
--GGG----EETTEE--EEEETTEEEEEHHHHHHHHTTTTT--HHHHHHHHHHTT--PEEPPHHHHHHHHHHTSS-TT----EEEEHHHHHHHHHHHH--/-TT-B--EETTEE--EEEETTEEEEEHHHHHHHH-TT-TTHHHHHHHHHHHTT--PEEPPHHHHHHHHHHTSS-TT----EEEEHHHHHHHHHHHH--